Protein AF-A0A920C5F2-F1 (afdb_monomer_lite)

Structure (mmCIF, N/CA/C/O backbone):
data_AF-A0A920C5F2-F1
#
_entry.id   AF-A0A920C5F2-F1
#
loop_
_atom_site.group_PDB
_atom_site.id
_atom_site.type_symbol
_atom_site.label_atom_id
_atom_site.label_alt_id
_atom_site.label_comp_id
_atom_site.label_asym_id
_atom_site.label_entity_id
_atom_site.label_seq_id
_atom_site.pdbx_PDB_ins_code
_atom_site.Cartn_x
_atom_site.Cartn_y
_atom_site.Cartn_z
_atom_site.occupancy
_atom_site.B_iso_or_equiv
_atom_site.auth_seq_id
_atom_site.auth_comp_id
_atom_site.auth_asym_id
_atom_site.auth_atom_id
_atom_site.pdbx_PDB_model_num
ATOM 1 N N . MET A 1 1 ? 98.126 -1.186 -106.420 1.00 34.56 1 MET A N 1
ATOM 2 C CA . MET A 1 1 ? 98.763 -0.464 -105.296 1.00 34.56 1 MET A CA 1
ATOM 3 C C . MET A 1 1 ? 99.654 -1.451 -104.559 1.00 34.56 1 MET A C 1
ATOM 5 O O . MET A 1 1 ? 99.201 -2.555 -104.291 1.00 34.56 1 MET A O 1
ATOM 9 N N . GLY A 1 2 ? 100.932 -1.115 -104.367 1.00 44.56 2 GLY A N 1
ATOM 10 C CA . GLY A 1 2 ? 101.948 -2.036 -103.849 1.00 44.56 2 GLY A CA 1
ATOM 11 C C . GLY A 1 2 ? 101.747 -2.354 -102.369 1.00 44.56 2 GLY A C 1
ATOM 12 O O . GLY A 1 2 ? 101.690 -1.448 -101.544 1.00 44.56 2 GLY A O 1
ATOM 13 N N . VAL A 1 3 ? 101.644 -3.642 -102.045 1.00 48.66 3 VAL A N 1
ATOM 14 C CA . VAL A 1 3 ? 101.598 -4.143 -100.669 1.00 48.66 3 VAL A CA 1
ATOM 15 C C . VAL A 1 3 ? 103.033 -4.214 -100.145 1.00 48.66 3 VAL A C 1
ATOM 17 O O . VAL A 1 3 ? 103.844 -4.993 -100.641 1.00 48.66 3 VAL A O 1
ATOM 20 N N . TYR A 1 4 ? 103.356 -3.386 -99.154 1.00 50.38 4 TYR A N 1
ATOM 21 C CA . TYR A 1 4 ? 104.613 -3.467 -98.408 1.00 50.38 4 TYR A CA 1
ATOM 22 C C . TYR A 1 4 ? 104.519 -4.633 -97.412 1.00 50.38 4 TYR A C 1
ATOM 24 O O . TYR A 1 4 ? 103.772 -4.558 -96.439 1.00 50.38 4 TYR A O 1
ATOM 32 N N . ILE A 1 5 ? 105.251 -5.725 -97.653 1.00 58.16 5 ILE A N 1
ATOM 33 C CA . ILE A 1 5 ? 105.280 -6.892 -96.756 1.00 58.16 5 ILE A CA 1
ATOM 34 C C . ILE A 1 5 ? 106.534 -6.814 -95.883 1.00 58.16 5 ILE A C 1
ATOM 36 O O . ILE A 1 5 ? 107.653 -7.028 -96.350 1.00 58.16 5 ILE A O 1
ATOM 40 N N . ASN A 1 6 ? 106.335 -6.516 -94.599 1.00 54.25 6 ASN A N 1
ATOM 41 C CA . ASN A 1 6 ? 107.374 -6.559 -93.575 1.00 54.25 6 ASN A CA 1
ATOM 42 C C . ASN A 1 6 ? 107.693 -8.026 -93.219 1.00 54.25 6 ASN A C 1
ATOM 44 O O . ASN A 1 6 ? 106.871 -8.721 -92.625 1.00 54.25 6 ASN A O 1
ATOM 48 N N . ARG A 1 7 ? 108.886 -8.506 -93.595 1.00 58.19 7 ARG A N 1
ATOM 49 C CA . ARG A 1 7 ? 109.308 -9.914 -93.443 1.00 58.19 7 ARG A CA 1
ATOM 50 C C . ARG A 1 7 ? 109.715 -10.313 -92.014 1.00 58.19 7 ARG A C 1
ATOM 52 O O . ARG A 1 7 ? 109.970 -11.490 -91.787 1.00 58.19 7 ARG A O 1
ATOM 59 N N . ASN A 1 8 ? 109.738 -9.385 -91.051 1.00 59.03 8 ASN A N 1
ATOM 60 C CA . ASN A 1 8 ? 110.261 -9.651 -89.701 1.00 59.03 8 ASN A CA 1
ATOM 61 C C . ASN A 1 8 ? 109.197 -10.000 -88.643 1.00 59.03 8 ASN A C 1
ATOM 63 O O . ASN A 1 8 ? 109.566 -10.372 -87.533 1.00 59.03 8 ASN A O 1
ATOM 67 N N . SER A 1 9 ? 107.898 -9.897 -88.948 1.00 57.00 9 SER A N 1
ATOM 68 C CA . SER A 1 9 ? 106.834 -10.039 -87.931 1.00 57.00 9 SER A CA 1
ATOM 69 C C . SER A 1 9 ? 105.876 -11.216 -88.142 1.00 57.00 9 SER A C 1
ATOM 71 O O . SER A 1 9 ? 105.099 -11.514 -87.240 1.00 57.00 9 SER A O 1
ATOM 73 N N . HIS A 1 10 ? 105.938 -11.927 -89.275 1.00 58.56 10 HIS A N 1
ATOM 74 C CA . HIS A 1 10 ? 105.027 -13.042 -89.569 1.00 58.56 10 HIS A CA 1
ATOM 75 C C . HIS A 1 10 ? 105.725 -14.167 -90.366 1.00 58.56 10 HIS A C 1
ATOM 77 O O . HIS A 1 10 ? 105.646 -14.184 -91.594 1.00 58.56 10 HIS A O 1
ATOM 83 N N . PRO A 1 11 ? 106.388 -15.132 -89.696 1.00 59.09 11 PRO A N 1
ATOM 84 C CA . PRO A 1 11 ? 107.114 -16.227 -90.355 1.00 59.09 11 PRO A CA 1
ATOM 85 C C . PRO A 1 11 ? 106.222 -17.288 -91.031 1.00 59.09 11 PRO A C 1
ATOM 87 O O . PRO A 1 11 ? 106.741 -18.173 -91.701 1.00 59.09 11 PRO A O 1
ATOM 90 N N . ASN A 1 12 ? 104.892 -17.193 -90.910 1.00 56.06 12 ASN A N 1
ATOM 91 C CA . ASN A 1 12 ? 103.947 -18.197 -91.426 1.00 56.06 12 ASN A CA 1
ATOM 92 C C . ASN A 1 12 ? 103.182 -17.750 -92.690 1.00 56.06 12 ASN A C 1
ATOM 94 O O . ASN A 1 12 ? 102.145 -18.325 -93.021 1.00 56.06 12 ASN A O 1
ATOM 98 N N . LEU A 1 13 ? 103.659 -16.725 -93.403 1.00 57.31 13 LEU A N 1
ATOM 99 C CA . LEU A 1 13 ? 103.071 -16.306 -94.679 1.00 57.31 13 LEU A CA 1
ATOM 100 C C . LEU A 1 13 ? 103.707 -17.079 -95.843 1.00 57.31 13 LEU A C 1
ATOM 102 O O . LEU A 1 13 ? 104.815 -16.779 -96.283 1.00 57.31 13 LEU A O 1
ATOM 106 N N . PHE A 1 14 ? 102.982 -18.075 -96.353 1.00 60.78 14 PHE A N 1
ATOM 107 C CA . PHE A 1 14 ? 103.355 -18.836 -97.544 1.00 60.78 14 PHE A CA 1
ATOM 108 C C . PHE A 1 14 ? 103.092 -18.013 -98.817 1.00 60.78 14 PHE A C 1
ATOM 110 O O . PHE A 1 14 ? 101.943 -17.734 -99.157 1.00 60.78 14 PHE A O 1
ATOM 117 N N . GLN A 1 15 ? 104.151 -17.637 -99.542 1.00 55.81 15 GLN A N 1
ATOM 118 C CA . GLN A 1 15 ? 104.048 -17.024 -100.869 1.00 55.81 15 GLN A CA 1
ATOM 119 C C . GLN A 1 15 ? 103.999 -18.131 -101.932 1.00 55.81 15 GLN A C 1
ATOM 121 O O . GLN A 1 15 ? 104.965 -18.868 -102.113 1.00 55.81 15 GLN A O 1
ATOM 126 N N . ASN A 1 16 ? 102.870 -18.265 -102.630 1.00 54.88 16 ASN A N 1
ATOM 127 C CA . ASN A 1 16 ? 102.728 -19.211 -103.736 1.00 54.88 16 ASN A CA 1
ATOM 128 C C . ASN A 1 16 ? 103.206 -18.548 -105.040 1.00 54.88 16 ASN A C 1
ATOM 130 O O . ASN A 1 16 ? 102.629 -17.557 -105.479 1.00 54.88 16 ASN A O 1
ATOM 134 N N . SER A 1 17 ? 104.269 -19.083 -105.643 1.00 56.28 17 SER A N 1
ATOM 135 C CA . SER A 1 17 ? 104.939 -18.530 -106.836 1.00 56.28 17 SER A CA 1
ATOM 136 C C . SER A 1 17 ? 104.378 -19.057 -108.163 1.00 56.28 17 SER A C 1
ATOM 138 O O . SER A 1 17 ? 105.051 -18.983 -109.190 1.00 56.28 17 SER A O 1
ATOM 140 N N . LYS A 1 18 ? 103.178 -19.649 -108.156 1.00 56.19 18 LYS A N 1
ATOM 141 C CA . LYS A 1 18 ? 102.529 -20.153 -109.372 1.00 56.19 18 LYS A CA 1
ATOM 142 C C . LYS A 1 18 ? 101.721 -19.034 -110.046 1.00 56.19 18 LYS A C 1
ATOM 144 O O . LYS A 1 18 ? 101.002 -18.328 -109.338 1.00 56.19 18 LYS A O 1
ATOM 149 N N . PRO A 1 19 ? 101.800 -18.870 -111.380 1.00 53.38 19 PRO A N 1
ATOM 150 C CA . PRO A 1 19 ? 100.919 -17.960 -112.101 1.00 53.38 19 PRO A CA 1
ATOM 151 C C . PRO A 1 19 ? 99.474 -18.436 -111.920 1.00 53.38 19 PRO A C 1
ATOM 153 O O . PRO A 1 19 ? 99.139 -19.577 -112.228 1.00 53.38 19 PRO A O 1
ATOM 156 N N . ILE A 1 20 ? 98.642 -17.575 -111.343 1.00 57.91 20 ILE A N 1
ATOM 157 C CA . ILE A 1 20 ? 97.223 -17.842 -111.132 1.00 57.91 20 ILE A CA 1
ATOM 158 C C . ILE A 1 20 ? 96.521 -17.548 -112.463 1.00 57.91 20 ILE A C 1
ATOM 160 O O . ILE A 1 20 ? 96.387 -16.386 -112.843 1.00 57.91 20 ILE A O 1
ATOM 164 N N . GLU A 1 21 ? 96.092 -18.592 -113.176 1.00 53.25 21 GLU A N 1
ATOM 165 C CA . GLU A 1 21 ? 95.070 -18.477 -114.221 1.00 53.25 21 GLU A CA 1
ATOM 166 C C . GLU A 1 21 ? 93.754 -18.115 -113.535 1.00 53.25 21 GLU A C 1
ATOM 168 O O . GLU A 1 21 ? 93.066 -18.961 -112.966 1.00 53.25 21 GLU A O 1
ATOM 173 N N . ALA A 1 22 ? 93.434 -16.828 -113.524 1.00 52.38 22 ALA A N 1
ATOM 174 C CA . ALA A 1 22 ? 92.153 -16.357 -113.050 1.00 52.38 22 ALA A CA 1
ATOM 175 C C . ALA A 1 22 ? 91.555 -15.396 -114.079 1.00 52.38 22 ALA A C 1
ATOM 177 O O . ALA A 1 22 ? 92.016 -14.273 -114.254 1.00 52.38 22 ALA A O 1
ATOM 178 N N . GLN A 1 23 ? 90.483 -15.846 -114.735 1.00 51.25 23 GLN A N 1
ATOM 179 C CA . GLN A 1 23 ? 89.421 -14.979 -115.246 1.00 51.25 23 GLN A CA 1
ATOM 180 C C . GLN A 1 23 ? 88.637 -14.422 -114.043 1.00 51.25 23 GLN A C 1
ATOM 182 O O . GLN A 1 23 ? 87.500 -14.801 -113.794 1.00 51.25 23 GLN A O 1
ATOM 187 N N . ASN A 1 24 ? 89.265 -13.587 -113.217 1.00 50.25 24 ASN A N 1
ATOM 188 C CA . ASN A 1 24 ? 88.681 -13.071 -111.972 1.00 50.25 24 ASN A CA 1
ATOM 189 C C . ASN A 1 24 ? 88.301 -11.590 -112.041 1.00 50.25 24 ASN A C 1
ATOM 191 O O . ASN A 1 24 ? 88.332 -10.897 -111.026 1.00 50.25 24 ASN A O 1
ATOM 195 N N . GLN A 1 25 ? 87.898 -11.114 -113.217 1.00 55.00 25 GLN A N 1
ATOM 196 C CA . GLN A 1 25 ? 87.148 -9.867 -113.352 1.00 55.00 25 GLN A CA 1
ATOM 197 C C . GLN A 1 25 ? 86.046 -10.051 -114.388 1.00 55.00 25 GLN A C 1
ATOM 1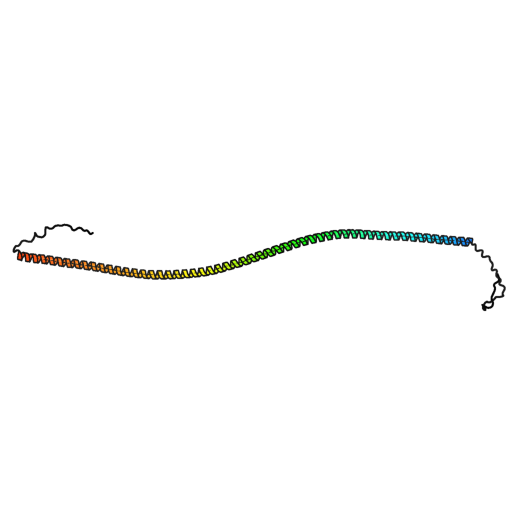99 O O . GLN A 1 25 ? 86.110 -9.505 -115.485 1.00 55.00 25 GLN A O 1
ATOM 204 N N . ASP A 1 26 ? 85.028 -10.829 -114.024 1.00 44.72 26 ASP A N 1
ATOM 205 C CA . ASP A 1 26 ? 83.703 -10.514 -114.538 1.00 44.72 26 ASP A CA 1
ATOM 206 C C . ASP A 1 26 ? 83.224 -9.304 -113.732 1.00 44.72 26 ASP A C 1
ATOM 208 O O . ASP A 1 26 ? 83.276 -9.298 -112.496 1.00 44.72 26 ASP A O 1
ATOM 212 N N . TYR A 1 27 ? 82.888 -8.224 -114.427 1.00 47.00 27 TYR A N 1
ATOM 213 C CA . TYR A 1 27 ? 82.431 -6.993 -113.802 1.00 47.00 27 TYR A CA 1
ATOM 214 C C . TYR A 1 27 ? 81.198 -7.321 -112.954 1.00 47.00 27 TYR A C 1
ATOM 216 O O . TYR A 1 27 ? 80.134 -7.617 -113.494 1.00 47.00 27 TYR A O 1
ATOM 224 N N . PHE A 1 28 ? 81.308 -7.235 -111.626 1.00 49.16 28 PHE A N 1
ATOM 225 C CA . PHE A 1 28 ? 80.130 -7.136 -110.769 1.00 49.16 28 PHE A CA 1
ATOM 226 C C . PHE A 1 28 ? 79.495 -5.772 -111.049 1.00 49.16 28 PHE A C 1
ATOM 228 O O . PHE A 1 28 ? 79.780 -4.775 -110.386 1.00 49.16 28 PHE A O 1
ATOM 235 N N . HIS A 1 29 ? 78.684 -5.706 -112.103 1.00 49.62 29 HIS A N 1
ATOM 236 C CA . HIS A 1 29 ? 77.764 -4.608 -112.318 1.00 49.62 29 H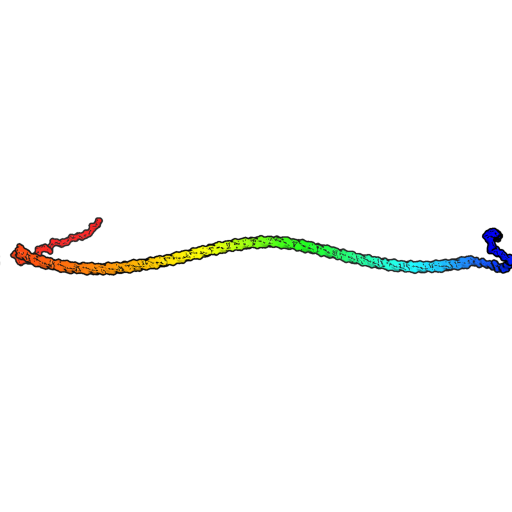IS A CA 1
ATOM 237 C C . HIS A 1 29 ? 76.680 -4.761 -111.254 1.00 49.62 29 HIS A C 1
ATOM 239 O O . HIS A 1 29 ? 75.648 -5.391 -111.480 1.00 49.62 29 HIS A O 1
ATOM 245 N N . SER A 1 30 ? 76.967 -4.254 -110.050 1.00 54.31 30 SER A N 1
ATOM 246 C CA . SER A 1 30 ? 75.911 -3.985 -109.087 1.00 54.31 30 SER A CA 1
ATOM 247 C C . SER A 1 30 ? 75.019 -2.957 -109.752 1.00 54.31 30 SER A C 1
ATOM 249 O O . SER A 1 30 ? 75.397 -1.792 -109.898 1.00 54.31 30 SER A O 1
ATOM 251 N N . ASP A 1 31 ? 73.874 -3.413 -110.243 1.00 60.31 31 ASP A N 1
ATOM 252 C CA . ASP A 1 31 ? 72.821 -2.548 -110.734 1.00 60.31 31 ASP A CA 1
ATOM 253 C C . ASP A 1 31 ? 72.249 -1.841 -109.502 1.00 60.31 31 ASP A C 1
ATOM 255 O O . ASP A 1 31 ? 71.267 -2.266 -108.897 1.00 60.31 31 ASP A O 1
ATOM 259 N N . TYR A 1 32 ? 72.962 -0.805 -109.056 1.00 67.00 32 TYR A N 1
ATOM 260 C CA . TYR A 1 32 ? 72.678 -0.039 -107.846 1.00 67.00 32 TYR A CA 1
ATOM 261 C C . TYR A 1 32 ? 71.238 0.474 -107.856 1.00 67.00 32 TYR A C 1
ATOM 263 O O . TYR A 1 32 ? 70.605 0.595 -106.814 1.00 67.00 32 TYR A O 1
ATOM 271 N N . MET A 1 33 ? 70.685 0.709 -109.049 1.00 72.44 33 MET A N 1
ATOM 272 C CA . MET A 1 33 ? 69.289 1.079 -109.215 1.00 72.44 33 MET A CA 1
ATOM 273 C C . MET A 1 33 ? 68.342 -0.082 -108.900 1.00 72.44 33 MET A C 1
ATOM 275 O O . MET A 1 33 ? 67.315 0.126 -108.261 1.00 72.44 33 MET A O 1
ATOM 279 N N . ARG A 1 34 ? 68.686 -1.312 -109.290 1.00 76.75 34 ARG A N 1
ATOM 280 C CA . ARG A 1 34 ? 67.940 -2.518 -108.913 1.00 76.75 34 ARG A CA 1
ATOM 281 C C . ARG A 1 34 ? 68.004 -2.771 -107.410 1.00 76.75 34 ARG A C 1
ATOM 283 O O . ARG A 1 34 ? 66.963 -3.057 -106.832 1.00 76.75 34 ARG A O 1
ATOM 290 N N . GLU A 1 35 ? 69.173 -2.612 -106.793 1.00 75.88 35 GLU A N 1
ATOM 291 C CA . GLU A 1 35 ? 69.356 -2.732 -105.339 1.00 75.88 35 GLU A CA 1
ATOM 292 C C . GLU A 1 35 ? 68.573 -1.645 -104.578 1.00 75.88 35 GLU A C 1
ATOM 294 O O . GLU A 1 35 ? 67.906 -1.917 -103.581 1.00 75.88 35 GLU A O 1
ATOM 299 N N . LEU A 1 36 ? 68.566 -0.412 -105.090 1.00 80.19 36 LEU A N 1
ATOM 300 C CA . LEU A 1 36 ? 67.789 0.696 -104.535 1.00 80.19 36 LEU A CA 1
ATOM 301 C C . LEU A 1 36 ? 66.283 0.459 -104.686 1.00 80.19 36 LEU A C 1
ATOM 303 O O . LEU A 1 36 ? 65.538 0.683 -103.736 1.00 80.19 36 LEU A O 1
ATOM 307 N N . LEU A 1 37 ? 65.830 -0.060 -105.831 1.00 80.31 37 LEU A N 1
ATOM 308 C CA . LEU A 1 37 ? 64.428 -0.421 -106.055 1.00 80.31 37 LEU A CA 1
ATOM 309 C C . LEU A 1 37 ? 63.983 -1.594 -105.173 1.00 80.31 37 LEU A C 1
ATOM 311 O O . LEU A 1 37 ? 62.869 -1.562 -104.648 1.00 80.31 37 LEU A O 1
ATOM 315 N N . THR A 1 38 ? 64.826 -2.610 -104.964 1.00 82.38 38 THR A N 1
ATOM 316 C CA . THR A 1 38 ? 64.522 -3.705 -104.028 1.00 82.38 38 THR A CA 1
ATOM 317 C C . THR A 1 38 ? 64.485 -3.205 -102.591 1.00 82.38 38 THR A C 1
ATOM 319 O O . THR A 1 38 ? 63.518 -3.490 -101.892 1.00 82.38 38 THR A O 1
ATOM 322 N N . ASN A 1 39 ? 65.440 -2.368 -102.180 1.00 82.25 39 ASN A N 1
ATOM 323 C CA . ASN A 1 39 ? 65.456 -1.766 -100.845 1.00 82.25 39 ASN A CA 1
ATOM 324 C C . ASN A 1 39 ? 64.248 -0.847 -100.622 1.00 82.25 39 ASN A C 1
ATOM 326 O O . ASN A 1 39 ? 63.643 -0.863 -99.553 1.00 82.25 39 ASN A O 1
ATOM 330 N N . GLN A 1 40 ? 63.843 -0.073 -101.632 1.00 83.44 40 GLN A N 1
ATOM 331 C CA . GLN A 1 40 ? 62.643 0.761 -101.571 1.00 83.44 40 GLN A CA 1
ATOM 332 C C . GLN A 1 40 ? 61.376 -0.092 -101.454 1.00 83.44 40 GLN A C 1
ATOM 334 O O . GLN A 1 40 ? 60.478 0.255 -100.687 1.00 83.44 40 GLN A O 1
ATOM 339 N N . LYS A 1 41 ? 61.305 -1.215 -102.176 1.00 86.94 41 LYS A N 1
ATOM 340 C CA . LYS A 1 41 ? 60.190 -2.163 -102.090 1.00 86.94 41 LYS A CA 1
ATOM 341 C C . LYS A 1 41 ? 60.124 -2.830 -100.715 1.00 86.94 41 LYS A C 1
ATOM 343 O O . LYS A 1 41 ? 59.058 -2.848 -100.112 1.00 86.94 41 LYS A O 1
ATOM 348 N N . GLU A 1 42 ? 61.246 -3.302 -100.181 1.00 87.69 42 GLU A N 1
ATOM 349 C CA . GLU A 1 42 ? 61.322 -3.897 -98.841 1.00 87.69 42 GLU A CA 1
ATOM 350 C C . GLU A 1 42 ? 61.001 -2.882 -97.735 1.00 87.69 42 GLU A C 1
ATOM 352 O O . GLU A 1 42 ? 60.298 -3.198 -96.768 1.00 87.69 42 GLU A O 1
ATOM 357 N N . LEU A 1 43 ? 61.453 -1.633 -97.887 1.00 87.00 43 LEU A N 1
ATOM 358 C CA . LEU A 1 43 ? 61.101 -0.541 -96.983 1.00 87.00 43 LEU A CA 1
ATOM 359 C C . LEU A 1 43 ? 59.602 -0.248 -97.055 1.00 87.00 43 LEU A C 1
ATOM 361 O O . LEU A 1 43 ? 58.954 -0.129 -96.020 1.00 87.00 43 LEU A O 1
ATOM 365 N N . HIS A 1 44 ? 59.022 -0.201 -98.253 1.00 88.81 44 HIS A N 1
ATOM 366 C CA . HIS A 1 44 ? 57.586 -0.002 -98.413 1.00 88.81 44 HIS A CA 1
ATOM 367 C C . HIS A 1 44 ? 56.779 -1.149 -97.789 1.00 88.81 44 HIS A C 1
ATOM 369 O O . HIS A 1 44 ? 55.872 -0.897 -97.002 1.00 88.81 44 HIS A O 1
ATOM 375 N N . GLU A 1 45 ? 57.154 -2.404 -98.046 1.00 90.75 45 GLU A N 1
ATOM 376 C CA . GLU A 1 45 ? 56.493 -3.587 -97.482 1.00 90.75 45 GLU A CA 1
ATOM 377 C C . GLU A 1 45 ? 56.661 -3.688 -95.956 1.00 90.75 45 GLU A C 1
ATOM 379 O O . GLU A 1 45 ? 55.769 -4.164 -95.251 1.00 90.75 45 GLU A O 1
ATOM 384 N N . SER A 1 46 ? 57.805 -3.275 -95.403 1.00 90.88 46 SER A N 1
ATOM 385 C CA . SER A 1 46 ? 58.009 -3.227 -93.948 1.00 90.88 46 SER A CA 1
ATOM 386 C C . SER A 1 46 ? 57.225 -2.088 -93.296 1.00 90.88 46 SER A C 1
ATOM 388 O O . SER A 1 46 ? 56.610 -2.303 -92.250 1.00 90.88 46 SER A O 1
ATOM 390 N N . LEU A 1 47 ? 57.159 -0.918 -93.935 1.00 88.69 47 LEU A N 1
ATOM 391 C CA . LEU A 1 47 ? 56.372 0.224 -93.479 1.00 88.69 47 LEU A CA 1
ATOM 392 C C . LEU A 1 47 ? 54.870 -0.058 -93.560 1.00 88.69 47 LEU A C 1
ATOM 394 O O . LEU A 1 47 ? 54.144 0.248 -92.619 1.00 88.69 47 LEU A O 1
ATOM 398 N N . GLU A 1 48 ? 54.395 -0.703 -94.624 1.00 90.88 48 GLU A N 1
ATOM 399 C CA . GLU A 1 48 ? 52.998 -1.123 -94.748 1.00 90.88 48 GLU A CA 1
ATOM 400 C C . GLU A 1 48 ? 52.629 -2.137 -93.655 1.00 90.88 48 GLU A C 1
ATOM 402 O O . GLU A 1 48 ? 51.602 -1.995 -92.982 1.00 90.88 48 GLU A O 1
ATOM 407 N N . ARG A 1 49 ? 53.504 -3.119 -93.392 1.00 91.50 49 ARG A N 1
ATOM 408 C CA . ARG A 1 49 ? 53.334 -4.062 -92.275 1.00 91.50 49 ARG A CA 1
ATOM 409 C C . ARG A 1 49 ? 53.323 -3.353 -90.919 1.00 91.50 49 ARG A C 1
ATOM 411 O O . ARG A 1 49 ? 52.477 -3.686 -90.087 1.00 91.50 49 ARG A O 1
ATOM 418 N N . ALA A 1 50 ? 54.205 -2.377 -90.707 1.00 91.19 50 ALA A N 1
ATOM 419 C CA . ALA A 1 50 ? 54.268 -1.586 -89.480 1.00 91.19 50 ALA A CA 1
ATOM 420 C C . ALA A 1 50 ? 53.028 -0.696 -89.295 1.00 91.19 50 ALA A C 1
ATOM 422 O O . ALA A 1 50 ? 52.473 -0.636 -88.202 1.00 91.19 50 ALA A O 1
ATOM 423 N N . LEU A 1 51 ? 52.527 -0.059 -90.356 1.00 91.00 51 LEU A N 1
ATOM 424 C CA . LEU A 1 51 ? 51.289 0.723 -90.313 1.00 91.00 51 LEU A CA 1
ATOM 425 C C . LEU A 1 51 ? 50.075 -0.163 -90.029 1.00 91.00 51 LEU A C 1
ATOM 427 O O . LEU A 1 51 ? 49.201 0.207 -89.241 1.00 91.00 51 LEU A O 1
ATOM 431 N N . LYS A 1 52 ? 50.020 -1.358 -90.626 1.00 92.75 52 LYS A N 1
ATOM 432 C CA . LYS A 1 52 ? 48.947 -2.323 -90.376 1.00 92.75 52 LYS A CA 1
ATOM 433 C C . LYS A 1 52 ? 48.979 -2.841 -88.938 1.00 92.75 52 LYS A C 1
ATOM 435 O O . LYS A 1 52 ? 47.932 -2.882 -88.292 1.00 92.75 52 LYS A O 1
ATOM 440 N N . SER A 1 53 ? 50.154 -3.196 -88.412 1.00 92.00 53 SER A N 1
ATOM 441 C CA . SER A 1 53 ? 50.299 -3.641 -87.020 1.00 92.00 53 SER A CA 1
ATOM 442 C C . SER A 1 53 ? 50.013 -2.513 -86.027 1.00 92.00 53 SER A C 1
ATOM 444 O O . SER A 1 53 ? 49.329 -2.741 -85.026 1.00 92.00 53 SER A O 1
ATOM 446 N N . PHE A 1 54 ? 50.438 -1.284 -86.335 1.00 92.44 54 PHE A N 1
ATOM 447 C CA . PHE A 1 54 ? 50.109 -0.093 -85.560 1.00 92.44 54 PHE A CA 1
ATOM 448 C C . PHE A 1 54 ? 48.598 0.134 -85.513 1.00 92.44 54 PHE A C 1
ATOM 450 O O . PHE A 1 54 ? 48.040 0.257 -84.427 1.00 92.44 54 PHE A O 1
ATOM 457 N N . LYS A 1 55 ? 47.905 0.090 -86.659 1.00 93.69 55 LYS A N 1
ATOM 458 C CA . LYS A 1 55 ? 46.443 0.240 -86.727 1.00 93.69 55 LYS A CA 1
ATOM 459 C C . LYS A 1 55 ? 45.712 -0.814 -85.893 1.00 93.69 55 LYS A C 1
ATOM 461 O O . LYS A 1 55 ? 44.800 -0.465 -85.149 1.00 93.69 55 LYS A O 1
ATOM 466 N N . ILE A 1 56 ? 46.122 -2.082 -85.980 1.00 93.50 56 ILE A N 1
ATOM 467 C CA . ILE A 1 56 ? 45.538 -3.171 -85.177 1.00 93.50 56 ILE A CA 1
ATOM 468 C C . ILE A 1 56 ? 45.775 -2.925 -83.681 1.00 93.50 56 ILE A C 1
ATOM 470 O O . ILE A 1 56 ? 44.858 -3.074 -82.875 1.00 93.50 56 ILE A O 1
ATOM 474 N N . THR A 1 57 ? 46.989 -2.518 -83.305 1.00 90.44 57 THR A N 1
ATOM 475 C CA . THR A 1 57 ? 47.345 -2.237 -81.907 1.00 90.44 57 THR A CA 1
ATOM 476 C C . THR A 1 57 ? 46.564 -1.042 -81.371 1.00 90.44 57 THR A C 1
ATOM 478 O O . THR A 1 57 ? 46.031 -1.109 -80.268 1.00 90.44 57 THR A O 1
ATOM 481 N N . PHE A 1 58 ? 46.421 0.013 -82.170 1.00 92.94 58 PHE A N 1
ATOM 482 C CA . PHE A 1 58 ? 45.648 1.201 -81.834 1.00 92.94 58 PHE A CA 1
ATOM 483 C C . PHE A 1 58 ? 44.161 0.881 -81.646 1.00 92.94 58 PHE A C 1
ATOM 485 O O . PHE A 1 58 ? 43.575 1.261 -80.637 1.00 92.94 58 PHE A O 1
ATOM 492 N N . GLN A 1 59 ? 43.561 0.102 -82.552 1.00 91.81 59 GLN A N 1
ATOM 493 C CA . GLN A 1 59 ? 42.173 -0.356 -82.411 1.00 91.81 59 GLN A CA 1
ATOM 494 C C . GLN A 1 59 ? 41.979 -1.231 -81.167 1.00 91.81 59 GLN A C 1
ATOM 496 O O . GLN A 1 59 ? 41.012 -1.060 -80.426 1.00 91.81 59 GLN A O 1
ATOM 501 N N . LYS A 1 60 ? 42.919 -2.147 -80.900 1.00 92.94 60 LYS A N 1
ATOM 502 C CA . LYS A 1 60 ? 42.902 -2.973 -79.687 1.00 92.94 60 LYS A CA 1
ATOM 503 C C . LYS A 1 60 ? 43.012 -2.112 -78.428 1.00 92.94 60 LYS A C 1
ATOM 505 O O . LYS A 1 60 ? 42.322 -2.391 -77.450 1.00 92.94 60 LYS A O 1
ATOM 510 N N . HIS A 1 61 ? 43.851 -1.078 -78.463 1.00 91.81 61 HIS A N 1
ATOM 511 C CA . HIS A 1 61 ? 44.017 -0.145 -77.359 1.00 91.81 61 HIS A CA 1
ATOM 512 C C . HIS A 1 61 ? 42.730 0.645 -77.098 1.00 91.81 61 HIS A C 1
ATOM 514 O O . HIS A 1 61 ? 42.242 0.606 -75.972 1.00 91.81 61 HIS A O 1
ATOM 520 N N . GLN A 1 62 ? 42.114 1.238 -78.128 1.00 91.50 62 GLN A N 1
ATOM 521 C CA . GLN A 1 62 ? 40.826 1.934 -78.001 1.00 91.50 62 GLN A CA 1
ATOM 522 C C . GLN A 1 62 ? 39.748 1.037 -77.386 1.00 91.50 62 GLN A C 1
ATOM 524 O O . GLN A 1 62 ? 39.140 1.401 -76.386 1.00 91.50 62 GLN A O 1
ATOM 529 N N . TYR A 1 63 ? 39.587 -0.185 -77.899 1.00 93.12 63 TYR A N 1
ATOM 530 C CA . TYR A 1 63 ? 38.611 -1.129 -77.355 1.00 93.12 63 TYR A CA 1
ATOM 531 C C . TYR A 1 63 ? 38.889 -1.507 -75.890 1.00 93.12 63 TYR A C 1
ATOM 533 O O . TYR A 1 63 ? 37.961 -1.702 -75.102 1.00 93.12 63 TYR A O 1
ATOM 541 N N . SER A 1 64 ? 40.165 -1.635 -75.506 1.00 91.12 64 SER A N 1
ATOM 542 C CA . SER A 1 64 ? 40.532 -1.914 -74.115 1.00 91.12 64 SER A CA 1
ATOM 543 C C . SER A 1 64 ? 40.267 -0.726 -73.193 1.00 91.12 64 SER A C 1
ATOM 545 O O . SER A 1 64 ? 39.777 -0.931 -72.085 1.00 91.12 64 SER A O 1
ATOM 547 N N . GLU A 1 65 ? 40.524 0.497 -73.654 1.00 92.19 65 GLU A N 1
ATOM 548 C CA . GLU A 1 65 ? 40.249 1.716 -72.898 1.00 92.19 65 GLU A CA 1
ATOM 549 C C . GLU A 1 65 ? 38.741 1.922 -72.734 1.00 92.19 65 GLU A C 1
ATOM 551 O O . GLU A 1 65 ? 38.291 2.116 -71.610 1.00 92.19 65 GLU A O 1
ATOM 556 N N . ASP A 1 66 ? 37.937 1.738 -73.784 1.00 92.44 66 ASP A N 1
ATOM 557 C CA . ASP A 1 66 ? 36.470 1.810 -73.695 1.00 92.44 66 ASP A CA 1
ATOM 558 C C . ASP A 1 66 ? 35.907 0.804 -72.681 1.00 92.44 66 ASP A C 1
ATOM 560 O O . ASP A 1 66 ? 35.021 1.125 -71.886 1.00 92.44 66 ASP A O 1
ATOM 564 N N . LYS A 1 67 ? 36.457 -0.418 -72.643 1.00 93.31 67 LYS A N 1
ATOM 565 C CA . LYS A 1 67 ? 36.093 -1.414 -71.624 1.00 93.31 67 LYS A CA 1
ATOM 566 C C . LYS A 1 67 ? 36.470 -0.977 -70.214 1.00 93.31 67 LYS A C 1
ATOM 568 O O . LYS A 1 67 ? 35.684 -1.187 -69.288 1.00 93.31 67 LYS A O 1
ATOM 573 N N . ARG A 1 68 ? 37.659 -0.394 -70.036 1.00 93.06 68 ARG A N 1
ATOM 574 C CA . ARG A 1 68 ? 38.111 0.124 -68.737 1.00 93.06 68 ARG A CA 1
ATOM 575 C C . ARG A 1 68 ? 37.222 1.276 -68.283 1.00 93.06 68 ARG A C 1
ATOM 577 O O . ARG A 1 68 ? 36.746 1.234 -67.154 1.00 93.06 68 ARG A O 1
ATOM 584 N N . TRP A 1 69 ? 36.908 2.221 -69.166 1.00 93.12 69 TRP A N 1
ATOM 585 C CA . TRP A 1 69 ? 35.984 3.321 -68.890 1.00 93.12 69 TRP A CA 1
ATOM 586 C C . TRP A 1 69 ? 34.581 2.828 -68.550 1.00 93.12 69 TRP A C 1
ATOM 588 O O . TRP A 1 69 ? 34.001 3.277 -67.564 1.00 93.12 69 TRP A O 1
ATOM 598 N N . GLY A 1 70 ? 34.065 1.838 -69.281 1.00 95.06 70 GLY A N 1
ATOM 599 C CA . GLY A 1 70 ? 32.791 1.201 -68.954 1.00 95.06 70 GLY A CA 1
ATOM 600 C C . GLY A 1 70 ? 32.792 0.545 -67.569 1.00 95.06 70 GLY A C 1
ATOM 601 O O . GLY A 1 70 ? 31.814 0.662 -66.834 1.00 95.06 70 GLY A O 1
ATOM 602 N N . SER A 1 71 ? 33.891 -0.111 -67.182 1.00 95.25 71 SER A N 1
ATOM 603 C CA . SER A 1 71 ? 34.044 -0.704 -65.846 1.00 95.25 71 SER A CA 1
ATOM 604 C C . SER A 1 71 ? 34.141 0.353 -64.745 1.00 95.25 71 SER A C 1
ATOM 606 O O . SER A 1 71 ? 33.498 0.205 -63.710 1.00 95.25 71 SER A O 1
ATOM 608 N N . ILE A 1 72 ? 34.920 1.415 -64.962 1.00 93.38 72 ILE A N 1
ATOM 609 C CA . ILE A 1 72 ? 35.058 2.528 -64.014 1.00 93.38 72 ILE A CA 1
ATOM 610 C C . ILE A 1 72 ? 33.703 3.207 -63.813 1.00 93.38 72 ILE A C 1
ATOM 612 O O . ILE A 1 72 ? 33.300 3.445 -62.681 1.00 93.38 72 ILE A O 1
ATOM 616 N N . ASN A 1 73 ? 32.956 3.449 -64.891 1.00 94.38 73 ASN A N 1
ATOM 617 C CA . ASN A 1 73 ? 31.640 4.069 -64.798 1.00 94.38 73 ASN A CA 1
ATOM 618 C C . ASN A 1 73 ? 30.647 3.207 -64.001 1.00 94.38 73 ASN A C 1
ATOM 620 O O . ASN A 1 73 ? 29.899 3.735 -63.184 1.00 94.38 73 ASN A O 1
ATOM 624 N N . LYS A 1 74 ? 30.682 1.877 -64.176 1.00 95.50 74 LYS A N 1
ATOM 625 C CA . LYS A 1 74 ? 29.886 0.951 -63.352 1.00 95.50 74 LYS A CA 1
ATOM 626 C C . LYS A 1 74 ? 30.262 1.034 -61.874 1.00 95.50 74 LYS A C 1
ATOM 628 O O . LYS A 1 74 ? 29.372 1.154 -61.044 1.00 95.50 74 LYS A O 1
ATOM 633 N N . GLN A 1 75 ? 31.557 1.042 -61.553 1.00 95.25 75 GLN A N 1
ATOM 634 C CA . GLN A 1 75 ? 32.026 1.169 -60.168 1.00 95.25 75 GLN A CA 1
ATOM 635 C C . GLN A 1 75 ? 31.617 2.506 -59.540 1.00 95.25 75 GLN A C 1
ATOM 637 O O . GLN A 1 75 ? 31.186 2.534 -58.393 1.00 95.25 75 GLN A O 1
ATOM 642 N N . ILE A 1 76 ? 31.701 3.609 -60.289 1.00 93.81 76 ILE A N 1
ATOM 643 C CA . ILE A 1 76 ? 31.244 4.928 -59.827 1.00 93.81 76 ILE A CA 1
ATOM 644 C C . ILE A 1 76 ? 29.735 4.912 -59.575 1.00 93.81 76 ILE A C 1
ATOM 646 O O . ILE A 1 76 ? 29.281 5.425 -58.557 1.00 93.81 76 ILE A O 1
ATOM 650 N N . GLN A 1 77 ? 28.955 4.299 -60.465 1.00 95.44 77 GLN A N 1
ATOM 651 C CA . GLN A 1 77 ? 27.509 4.192 -60.301 1.00 95.44 77 GLN A CA 1
ATOM 652 C C . GLN A 1 77 ? 27.132 3.336 -59.082 1.00 95.44 77 GLN A C 1
ATOM 654 O O . GLN A 1 77 ? 26.264 3.731 -58.307 1.00 95.44 77 GLN A O 1
ATOM 659 N N . GLU A 1 78 ? 27.797 2.199 -58.880 1.00 95.62 78 GLU A N 1
ATOM 660 C CA . GLU A 1 78 ? 27.622 1.351 -57.695 1.00 95.62 78 GLU A CA 1
ATOM 661 C C . GLU A 1 78 ? 27.989 2.101 -56.410 1.00 95.62 78 GLU A C 1
ATOM 663 O O . GLU A 1 78 ? 27.246 2.047 -55.430 1.00 95.62 78 GLU A O 1
ATOM 668 N N . LEU A 1 79 ? 29.091 2.856 -56.425 1.00 94.25 79 LEU A N 1
ATOM 669 C CA . LEU A 1 79 ? 29.533 3.657 -55.287 1.00 94.25 79 LEU A CA 1
ATOM 670 C C . LEU A 1 79 ? 28.561 4.806 -54.988 1.00 94.25 79 LEU A C 1
ATOM 672 O O . LEU A 1 79 ? 28.237 5.037 -53.826 1.00 94.25 79 LEU A O 1
ATOM 676 N N . SER A 1 80 ? 28.029 5.466 -56.018 1.00 95.31 80 SER A N 1
ATOM 677 C CA . SER A 1 80 ? 26.994 6.498 -55.881 1.00 95.31 80 SER A CA 1
ATOM 678 C C . SER A 1 80 ? 25.715 5.930 -55.263 1.00 95.31 80 SER A C 1
ATOM 680 O O . SER A 1 80 ? 25.203 6.480 -54.292 1.00 95.31 80 SER A O 1
ATOM 682 N N . GLN A 1 81 ? 25.228 4.788 -55.762 1.00 95.25 81 GLN A N 1
ATOM 683 C CA . GLN A 1 81 ? 24.054 4.113 -55.196 1.00 95.25 81 GLN A CA 1
ATOM 684 C C . GLN A 1 81 ? 24.301 3.640 -53.761 1.00 95.25 81 GLN A C 1
ATOM 686 O O . GLN A 1 81 ? 23.407 3.705 -52.917 1.00 95.25 81 GLN A O 1
ATOM 691 N N . SER A 1 82 ? 25.508 3.156 -53.466 1.00 94.75 82 SER A N 1
ATOM 692 C CA . SER A 1 82 ? 25.895 2.787 -52.106 1.00 94.75 82 SER A CA 1
ATOM 693 C C . SER A 1 82 ? 25.896 4.002 -51.177 1.00 94.75 82 SER A C 1
ATOM 695 O O . SER A 1 82 ? 25.420 3.890 -50.050 1.00 94.75 82 SER A O 1
ATOM 697 N N . SER A 1 83 ? 26.382 5.155 -51.644 1.00 93.69 83 SER A N 1
ATOM 698 C CA . SER A 1 83 ? 26.374 6.410 -50.885 1.00 93.69 83 SER A CA 1
ATOM 699 C C . SER A 1 83 ? 24.949 6.865 -50.566 1.00 93.69 83 SER A C 1
ATOM 701 O O . SER A 1 83 ? 24.653 7.169 -49.416 1.00 93.69 83 SER A O 1
ATOM 703 N N . GLU A 1 84 ? 24.038 6.833 -51.543 1.00 95.00 84 GLU A N 1
ATOM 704 C CA . GLU A 1 84 ? 22.623 7.171 -51.323 1.00 95.00 84 GLU A CA 1
ATOM 705 C C . GLU A 1 84 ? 21.960 6.243 -50.297 1.00 95.00 84 GLU A C 1
ATOM 707 O O . GLU A 1 84 ? 21.243 6.690 -49.398 1.00 95.00 84 GLU A O 1
ATOM 712 N N . ARG A 1 85 ? 22.229 4.932 -50.384 1.00 94.69 85 ARG A N 1
ATOM 713 C CA . ARG A 1 85 ? 21.740 3.965 -49.392 1.00 94.69 85 ARG A CA 1
ATOM 714 C C . ARG A 1 85 ? 22.297 4.272 -48.007 1.00 94.69 85 ARG A C 1
ATOM 716 O O . ARG A 1 85 ? 21.539 4.239 -47.040 1.00 94.69 85 ARG A O 1
ATOM 723 N N . GLN A 1 86 ? 23.583 4.599 -47.908 1.00 94.44 86 GLN A N 1
ATOM 724 C CA . GLN A 1 86 ? 24.215 4.958 -46.644 1.00 94.44 86 GLN A CA 1
ATOM 725 C C . GLN A 1 86 ? 23.597 6.223 -46.038 1.00 94.44 86 GLN A C 1
ATOM 727 O O . GLN A 1 86 ? 23.303 6.224 -44.846 1.00 94.44 86 GLN A O 1
ATOM 732 N N . ASP A 1 87 ? 23.320 7.255 -46.833 1.00 95.19 87 ASP A N 1
ATOM 733 C CA . ASP A 1 87 ? 22.662 8.474 -46.348 1.00 95.19 87 ASP A CA 1
ATOM 734 C C . ASP A 1 87 ? 21.234 8.206 -45.864 1.00 95.19 87 ASP A C 1
ATOM 736 O O . ASP A 1 87 ? 20.828 8.683 -44.797 1.00 95.19 87 ASP A O 1
ATOM 740 N N . SER A 1 88 ? 20.479 7.385 -46.599 1.00 95.25 88 SER A N 1
ATOM 741 C CA . SER A 1 88 ? 19.133 6.980 -46.182 1.00 95.25 88 SER A CA 1
ATOM 742 C C . SER A 1 88 ? 19.157 6.199 -44.863 1.00 95.25 88 SER A C 1
ATOM 744 O O . SER A 1 88 ? 18.366 6.477 -43.961 1.00 95.25 88 SER A O 1
ATOM 746 N N . PHE A 1 89 ? 20.127 5.294 -44.704 1.00 95.12 89 PHE A N 1
ATOM 747 C CA . PHE A 1 89 ? 20.330 4.535 -43.477 1.00 95.12 89 PHE A CA 1
ATOM 748 C C . PHE A 1 89 ? 20.733 5.443 -42.313 1.00 95.12 89 PHE A C 1
ATOM 750 O O . PHE A 1 89 ? 20.169 5.334 -41.229 1.00 95.12 89 PHE A O 1
ATOM 757 N N . MET A 1 90 ? 21.663 6.378 -42.528 1.00 94.19 90 MET A N 1
ATOM 758 C CA . MET A 1 90 ? 22.087 7.335 -41.502 1.00 94.19 90 MET A CA 1
ATOM 759 C C . MET A 1 90 ? 20.935 8.228 -41.042 1.00 94.19 90 MET A C 1
ATOM 761 O O . MET A 1 90 ? 20.833 8.548 -39.858 1.00 94.19 90 MET A O 1
ATOM 765 N N . THR A 1 91 ? 20.049 8.609 -41.961 1.00 95.81 91 THR A N 1
ATOM 766 C CA . THR A 1 91 ? 18.850 9.387 -41.633 1.00 95.81 91 THR A CA 1
ATOM 767 C C . THR A 1 91 ? 17.899 8.574 -40.755 1.00 95.81 91 THR A C 1
ATOM 769 O O . THR A 1 91 ? 17.525 9.041 -39.681 1.00 95.81 91 THR A O 1
ATOM 772 N N . GLN A 1 92 ? 17.605 7.324 -41.128 1.00 96.75 92 GLN A N 1
ATOM 773 C CA . GLN A 1 92 ? 16.774 6.426 -40.314 1.00 96.75 92 GLN A CA 1
ATOM 774 C C . GLN A 1 92 ? 17.404 6.136 -38.945 1.00 96.75 92 GLN A C 1
ATOM 776 O O . GLN A 1 92 ? 16.722 6.164 -37.925 1.00 96.75 92 GLN A O 1
ATOM 781 N N . ALA A 1 93 ? 18.720 5.918 -38.893 1.00 94.38 93 ALA A N 1
ATOM 782 C CA . ALA A 1 93 ? 19.439 5.683 -37.647 1.00 94.38 93 ALA A CA 1
ATOM 783 C C . ALA A 1 93 ? 19.350 6.892 -36.703 1.00 94.38 93 ALA A C 1
ATOM 785 O O . ALA A 1 93 ? 19.161 6.716 -35.500 1.00 94.38 93 ALA A O 1
ATOM 786 N N . ARG A 1 94 ? 19.428 8.122 -37.230 1.00 95.25 94 ARG A N 1
ATOM 787 C CA . ARG A 1 94 ? 19.210 9.342 -36.436 1.00 95.25 94 ARG A CA 1
ATOM 788 C C . ARG A 1 94 ? 17.783 9.436 -35.908 1.00 95.25 94 ARG A C 1
ATOM 790 O O . ARG A 1 94 ? 17.605 9.793 -34.748 1.00 95.25 94 ARG A O 1
ATOM 797 N N . GLU A 1 95 ? 16.783 9.100 -36.718 1.00 96.69 95 GLU A N 1
ATOM 798 C CA . GLU A 1 95 ? 15.386 9.070 -36.270 1.00 96.69 95 GLU A CA 1
ATOM 799 C C . GLU A 1 95 ? 15.173 8.038 -35.160 1.00 96.69 95 GLU A C 1
ATOM 801 O O . GLU A 1 95 ? 14.559 8.349 -34.139 1.00 96.69 95 GLU A O 1
ATOM 806 N N . TRP A 1 96 ? 15.729 6.833 -35.309 1.00 96.00 96 TRP A N 1
ATOM 807 C CA . TRP A 1 96 ? 15.671 5.789 -34.285 1.00 96.00 96 TRP A CA 1
ATOM 808 C C . TRP A 1 96 ? 16.374 6.201 -32.997 1.00 96.00 96 TRP A C 1
ATOM 810 O O . TRP A 1 96 ? 15.812 6.009 -31.922 1.00 96.00 96 TRP A O 1
ATOM 820 N N . LEU A 1 97 ? 17.558 6.812 -33.087 1.00 96.19 97 LEU A N 1
ATOM 821 C CA . LEU A 1 97 ? 18.262 7.345 -31.920 1.00 96.19 97 LEU A CA 1
ATOM 822 C C . LEU A 1 97 ? 17.452 8.450 -31.233 1.00 96.19 97 LEU A C 1
ATOM 824 O O . LEU A 1 97 ? 17.331 8.435 -30.011 1.00 96.19 97 LEU A O 1
ATOM 828 N N . GLY A 1 98 ? 16.828 9.347 -31.999 1.00 97.19 98 GLY A N 1
ATOM 829 C CA . GLY A 1 98 ? 15.966 10.394 -31.452 1.00 97.19 98 GLY A CA 1
ATOM 830 C C . GLY A 1 98 ? 14.702 9.846 -30.780 1.00 97.19 98 GLY A C 1
ATOM 831 O O . GLY A 1 98 ? 14.287 10.351 -29.738 1.00 97.19 98 GLY A O 1
ATOM 832 N N . MET A 1 99 ? 14.088 8.796 -31.334 1.00 96.00 99 MET A N 1
ATOM 833 C CA . MET A 1 99 ? 12.965 8.106 -30.686 1.00 96.00 99 MET A CA 1
ATOM 834 C C . MET A 1 99 ? 13.404 7.376 -29.415 1.00 96.00 99 MET A C 1
ATOM 836 O O . MET A 1 99 ? 12.720 7.458 -28.398 1.00 96.00 99 MET A O 1
ATOM 840 N N . LEU A 1 100 ? 14.554 6.701 -29.450 1.00 95.62 100 LEU A N 1
ATOM 841 C CA . LEU A 1 100 ? 15.107 6.005 -28.292 1.00 95.62 100 LEU A CA 1
ATOM 842 C C . LEU A 1 100 ? 15.420 6.980 -27.151 1.00 95.62 100 LEU A C 1
ATOM 844 O O . LEU A 1 100 ? 15.099 6.695 -26.001 1.00 95.62 100 LEU A O 1
ATOM 848 N N . GLU A 1 101 ? 15.989 8.144 -27.465 1.00 95.88 101 GLU A N 1
ATOM 849 C CA . GLU A 1 101 ? 16.269 9.202 -26.493 1.00 95.88 101 GLU A CA 1
ATOM 850 C C . GLU A 1 101 ? 14.984 9.748 -25.859 1.00 95.88 101 GLU A C 1
ATOM 852 O O . GLU A 1 101 ? 14.894 9.836 -24.634 1.00 95.88 101 GLU A O 1
ATOM 857 N N . LYS A 1 102 ? 13.953 10.039 -26.666 1.00 96.69 102 LYS A N 1
ATOM 858 C CA . LYS A 1 102 ? 12.640 10.474 -26.159 1.00 96.69 102 LYS A CA 1
ATOM 859 C C . LYS A 1 102 ? 12.014 9.438 -25.229 1.00 96.69 102 LYS A C 1
ATOM 861 O O . LYS A 1 102 ? 11.607 9.788 -24.124 1.00 96.69 102 LYS A O 1
ATOM 866 N N . ASN A 1 103 ? 11.998 8.172 -25.640 1.00 96.56 103 ASN A N 1
ATOM 867 C CA . ASN A 1 103 ? 11.454 7.086 -24.827 1.00 96.56 103 ASN A CA 1
ATOM 868 C C . ASN A 1 103 ? 12.240 6.917 -23.520 1.00 96.56 103 ASN A C 1
ATOM 870 O O . ASN A 1 103 ? 11.647 6.681 -22.472 1.00 96.56 103 ASN A O 1
ATOM 874 N N . ASN A 1 104 ? 13.565 7.070 -23.554 1.00 95.81 104 ASN A N 1
ATOM 875 C CA . ASN A 1 104 ? 14.392 7.003 -22.353 1.00 95.81 104 ASN A CA 1
ATOM 876 C C . ASN A 1 104 ? 14.081 8.158 -21.383 1.00 95.81 104 ASN A C 1
ATOM 878 O O . ASN A 1 104 ? 13.942 7.936 -20.182 1.00 95.81 104 ASN A O 1
ATOM 882 N N . LEU A 1 105 ? 13.888 9.378 -21.896 1.00 97.00 105 LEU A N 1
ATOM 883 C CA . LEU A 1 105 ? 13.463 10.522 -21.082 1.00 97.00 105 LEU A CA 1
ATOM 884 C C . LEU A 1 105 ? 12.074 10.310 -20.463 1.00 97.00 105 LEU A C 1
ATOM 886 O O . LEU A 1 105 ? 11.856 10.671 -19.306 1.00 97.00 105 LEU A O 1
ATOM 890 N N . GLU A 1 106 ? 11.131 9.726 -21.202 1.00 96.56 106 GLU A N 1
ATOM 891 C CA . GLU A 1 106 ? 9.809 9.374 -20.670 1.00 96.56 106 GLU A CA 1
ATOM 892 C C . GLU A 1 106 ? 9.895 8.292 -19.592 1.00 96.56 106 GLU A C 1
ATOM 894 O O . GLU A 1 106 ? 9.320 8.461 -18.516 1.00 96.56 106 GLU A O 1
ATOM 899 N N . LEU A 1 107 ? 10.674 7.231 -19.820 1.00 95.19 107 LEU A N 1
ATOM 900 C CA . LEU A 1 107 ? 10.929 6.196 -18.815 1.00 95.19 107 LEU A CA 1
ATOM 901 C C . LEU A 1 107 ? 11.561 6.784 -17.552 1.00 95.19 107 LEU A C 1
ATOM 903 O O . LEU A 1 107 ? 11.146 6.446 -16.447 1.00 95.19 107 LEU A O 1
ATOM 907 N N . GLN A 1 108 ? 12.511 7.709 -17.692 1.00 95.69 108 GLN A N 1
ATOM 908 C CA . GLN A 1 108 ? 13.125 8.380 -16.552 1.00 95.69 108 GLN A CA 1
ATOM 909 C C . GLN A 1 108 ? 12.105 9.204 -15.754 1.00 95.69 108 GLN A C 1
ATOM 911 O O . GLN A 1 108 ? 12.120 9.159 -14.523 1.00 95.69 108 GLN A O 1
ATOM 916 N N . LYS A 1 109 ? 11.187 9.911 -16.427 1.00 95.75 109 LYS A N 1
ATOM 917 C CA . LYS A 1 109 ? 10.089 10.633 -15.761 1.00 95.75 109 LYS A CA 1
ATOM 918 C C . LYS A 1 109 ? 9.148 9.683 -15.022 1.00 95.75 109 LYS A C 1
ATOM 920 O O . LYS A 1 109 ? 8.771 9.977 -13.891 1.00 95.75 109 LYS A O 1
ATOM 925 N N . ILE A 1 110 ? 8.796 8.549 -15.631 1.00 95.19 110 ILE A N 1
ATOM 926 C CA . ILE A 1 110 ? 7.950 7.526 -14.998 1.00 95.19 110 ILE A CA 1
ATOM 927 C C . ILE A 1 110 ? 8.643 6.962 -13.756 1.00 95.19 110 ILE A C 1
ATOM 929 O O . ILE A 1 110 ? 8.018 6.893 -12.705 1.00 95.19 110 ILE A O 1
ATOM 933 N N . ILE A 1 111 ? 9.935 6.634 -13.838 1.00 93.31 111 ILE A N 1
ATOM 934 C CA . ILE A 1 111 ? 10.717 6.129 -12.697 1.00 93.31 111 ILE A CA 1
ATOM 935 C C . ILE A 1 111 ? 10.786 7.165 -11.566 1.00 93.31 111 ILE A C 1
ATOM 937 O O . ILE A 1 111 ? 10.652 6.811 -10.397 1.00 93.31 111 ILE A O 1
ATOM 941 N N . GLN A 1 112 ? 10.976 8.447 -11.889 1.00 94.62 112 GLN A N 1
ATOM 942 C CA . GLN A 1 112 ? 10.971 9.518 -10.888 1.00 94.62 112 GLN A CA 1
ATOM 943 C C . GLN A 1 112 ? 9.609 9.651 -10.205 1.00 94.62 112 GLN A C 1
ATOM 945 O O . GLN A 1 112 ? 9.546 9.728 -8.981 1.00 94.62 112 GLN A O 1
ATOM 950 N N . HIS A 1 113 ? 8.528 9.642 -10.984 1.00 95.69 113 HIS A N 1
ATOM 951 C CA . HIS A 1 113 ? 7.173 9.677 -10.448 1.00 95.69 113 HIS A CA 1
ATOM 952 C C . HIS A 1 113 ? 6.885 8.458 -9.560 1.00 95.69 113 HIS A C 1
ATOM 954 O O . HIS A 1 113 ? 6.394 8.613 -8.446 1.00 95.69 113 HIS A O 1
ATOM 960 N N . ASP A 1 114 ? 7.240 7.255 -10.012 1.00 93.44 114 ASP A N 1
ATOM 961 C CA . ASP A 1 114 ? 7.061 6.015 -9.251 1.00 93.44 114 ASP A CA 1
ATOM 962 C C . ASP A 1 114 ? 7.851 6.036 -7.932 1.00 93.44 114 ASP A C 1
ATOM 964 O O . ASP A 1 114 ? 7.355 5.614 -6.889 1.00 93.44 114 ASP A O 1
ATOM 968 N N . SER A 1 115 ? 9.051 6.628 -7.934 1.00 93.06 115 SER A N 1
ATOM 969 C CA . SER A 1 115 ? 9.828 6.841 -6.711 1.00 93.06 115 SER A CA 1
ATOM 970 C C . SER A 1 115 ? 9.132 7.770 -5.714 1.00 93.06 115 SER A C 1
ATOM 972 O O . SER A 1 115 ? 9.238 7.528 -4.513 1.00 93.06 115 SER A O 1
ATOM 974 N N . ILE A 1 116 ? 8.454 8.822 -6.184 1.00 94.56 116 ILE A N 1
ATOM 975 C CA . ILE A 1 116 ? 7.697 9.743 -5.322 1.00 94.56 116 ILE A CA 1
ATOM 976 C C . ILE A 1 116 ? 6.495 9.010 -4.726 1.00 94.56 116 ILE A C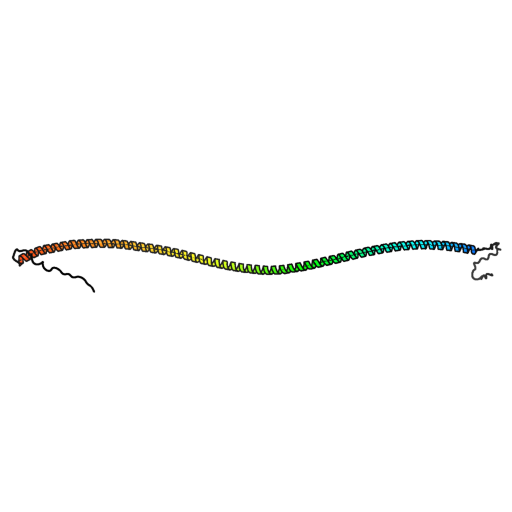 1
ATOM 978 O O . ILE A 1 116 ? 6.349 8.967 -3.509 1.00 94.56 116 ILE A O 1
ATOM 982 N N . VAL A 1 117 ? 5.702 8.338 -5.567 1.00 93.19 117 VAL A N 1
ATOM 983 C CA . VAL A 1 117 ? 4.536 7.552 -5.128 1.00 93.19 117 VAL A CA 1
ATOM 984 C C . VAL A 1 117 ? 4.935 6.489 -4.105 1.00 93.19 117 VAL A C 1
ATOM 986 O O . VAL A 1 117 ? 4.228 6.267 -3.123 1.00 93.19 117 VAL A O 1
ATOM 989 N N . LYS A 1 118 ? 6.083 5.835 -4.299 1.00 95.12 118 LYS A N 1
ATOM 990 C CA . LYS A 1 118 ? 6.596 4.837 -3.360 1.00 95.12 118 LYS A CA 1
ATOM 991 C C . LYS A 1 118 ? 6.942 5.435 -1.995 1.00 95.12 118 LYS A C 1
ATOM 993 O O . LYS A 1 118 ? 6.702 4.772 -0.984 1.00 95.12 118 LYS A O 1
ATOM 998 N N . GLU A 1 119 ? 7.513 6.638 -1.948 1.00 94.75 119 GLU A N 1
ATOM 999 C CA . GLU A 1 119 ? 7.822 7.300 -0.676 1.00 94.75 119 GLU A CA 1
ATOM 1000 C C . GLU A 1 119 ? 6.541 7.773 0.025 1.00 94.75 119 GLU A C 1
ATOM 1002 O O . GLU A 1 119 ? 6.375 7.490 1.211 1.00 94.75 119 GLU A O 1
ATOM 1007 N N . ASP A 1 120 ? 5.589 8.350 -0.714 1.00 95.25 120 ASP A N 1
ATOM 1008 C CA . ASP A 1 120 ? 4.272 8.729 -0.181 1.00 95.25 120 ASP A CA 1
ATOM 1009 C C . ASP A 1 120 ? 3.537 7.510 0.400 1.00 95.25 120 ASP A C 1
ATOM 1011 O O . ASP A 1 120 ? 3.006 7.546 1.512 1.00 95.25 120 ASP A O 1
ATOM 1015 N N . MET A 1 121 ? 3.559 6.381 -0.315 1.00 93.38 121 MET A N 1
ATOM 1016 C CA . MET A 1 121 ? 2.945 5.134 0.145 1.00 93.38 121 MET A CA 1
ATOM 1017 C C . MET A 1 121 ? 3.625 4.593 1.407 1.00 93.38 121 MET A C 1
ATOM 1019 O O . MET A 1 121 ? 2.961 4.048 2.288 1.00 93.38 121 MET A O 1
ATOM 1023 N N . LYS A 1 122 ? 4.945 4.749 1.530 1.00 94.88 122 LYS A N 1
ATOM 1024 C CA . LYS A 1 122 ? 5.693 4.361 2.731 1.00 94.88 122 LYS A CA 1
ATOM 1025 C C . LYS A 1 122 ? 5.355 5.258 3.924 1.00 94.88 122 LYS A C 1
ATOM 1027 O O . LYS A 1 122 ? 5.251 4.749 5.046 1.00 94.88 122 LYS A O 1
ATOM 1032 N N . GLU A 1 123 ? 5.156 6.556 3.704 1.00 96.88 123 GLU A N 1
ATOM 1033 C CA . GLU A 1 123 ? 4.673 7.474 4.740 1.00 96.88 123 GLU A CA 1
ATOM 1034 C C . GLU A 1 123 ? 3.266 7.072 5.201 1.00 96.88 123 GLU A C 1
ATOM 1036 O O . GLU A 1 123 ? 3.024 6.942 6.401 1.00 96.88 123 GLU A O 1
ATOM 1041 N N . GLU A 1 124 ? 2.368 6.764 4.263 1.00 95.62 124 GLU A N 1
ATOM 1042 C CA . GLU A 1 124 ? 0.998 6.356 4.577 1.00 95.62 124 GLU A CA 1
ATOM 1043 C C . GLU A 1 124 ? 0.934 5.016 5.320 1.00 95.62 124 GLU A C 1
ATOM 1045 O O . GLU A 1 124 ? 0.249 4.893 6.334 1.00 95.62 124 GLU A O 1
ATOM 1050 N N . ILE A 1 125 ? 1.727 4.025 4.902 1.00 94.56 125 ILE A N 1
ATOM 1051 C CA . ILE A 1 125 ? 1.884 2.758 5.632 1.00 94.56 125 ILE A CA 1
ATOM 1052 C C . ILE A 1 125 ? 2.389 3.014 7.058 1.00 94.56 125 ILE A C 1
ATOM 1054 O O . ILE A 1 125 ? 1.920 2.382 8.006 1.00 94.56 125 ILE A O 1
ATOM 1058 N N . SER A 1 126 ? 3.312 3.961 7.237 1.00 96.31 126 SER A N 1
ATOM 1059 C CA . SER A 1 126 ? 3.819 4.325 8.564 1.00 96.31 126 SER A CA 1
ATOM 1060 C C . SER A 1 126 ? 2.735 4.983 9.425 1.00 96.31 126 SER A C 1
ATOM 1062 O O . SER A 1 126 ? 2.608 4.633 10.601 1.00 96.31 126 SER A O 1
ATOM 1064 N N . ARG A 1 127 ? 1.903 5.864 8.844 1.00 96.88 127 ARG A N 1
ATOM 1065 C CA . ARG A 1 127 ? 0.727 6.444 9.518 1.00 96.88 127 ARG A CA 1
ATOM 1066 C C . ARG A 1 127 ? -0.266 5.364 9.945 1.00 96.88 127 ARG A C 1
ATOM 1068 O O . ARG A 1 127 ? -0.675 5.343 11.105 1.00 96.88 127 ARG A O 1
ATOM 1075 N N . ILE A 1 128 ? -0.604 4.438 9.047 1.00 96.19 128 ILE A N 1
ATOM 1076 C CA . ILE A 1 128 ? -1.514 3.319 9.331 1.00 96.19 128 ILE A CA 1
ATOM 1077 C C . ILE A 1 128 ? -0.948 2.434 10.443 1.00 96.19 128 ILE A C 1
ATOM 1079 O O . ILE A 1 128 ? -1.669 2.068 11.369 1.00 96.19 128 ILE A O 1
ATOM 1083 N N . HIS A 1 129 ? 0.347 2.114 10.408 1.00 94.75 129 HIS A N 1
ATOM 1084 C CA . HIS A 1 129 ? 0.978 1.336 11.471 1.00 94.75 129 HIS A CA 1
ATOM 1085 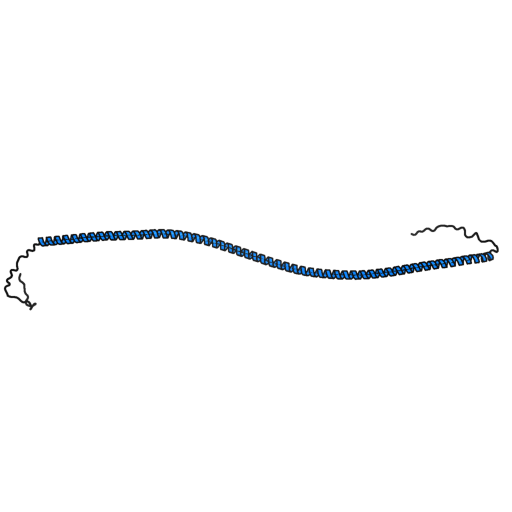C C . HIS A 1 129 ? 0.915 2.034 12.825 1.00 94.75 129 HIS A C 1
ATOM 1087 O O . HIS A 1 129 ? 0.661 1.365 13.827 1.00 94.75 129 HIS A O 1
ATOM 1093 N N . GLN A 1 130 ? 1.133 3.349 12.867 1.00 96.44 130 GLN A N 1
ATOM 1094 C CA . GLN A 1 130 ? 1.017 4.104 14.108 1.00 96.44 130 GLN A CA 1
ATOM 1095 C C . GLN A 1 130 ? -0.428 4.107 14.618 1.00 96.44 130 GLN A C 1
ATOM 1097 O O . GLN A 1 130 ? -0.660 3.751 15.770 1.00 96.44 130 GLN A O 1
ATOM 1102 N N . SER A 1 131 ? -1.398 4.384 13.745 1.00 97.50 131 SER A N 1
ATOM 1103 C CA . SER A 1 131 ? -2.822 4.339 14.094 1.00 97.50 131 SER A CA 1
ATOM 1104 C C . SER A 1 131 ? -3.246 2.961 14.614 1.00 97.50 131 SER A C 1
ATOM 1106 O O . SER A 1 131 ? -3.926 2.871 15.633 1.00 97.50 131 SER A O 1
ATOM 1108 N N . ASN A 1 132 ? -2.779 1.878 13.989 1.00 95.56 132 ASN A N 1
ATOM 1109 C CA . ASN A 1 132 ? -3.054 0.521 14.456 1.00 95.56 132 ASN A CA 1
ATOM 1110 C C . ASN A 1 132 ? -2.471 0.254 15.849 1.00 95.56 132 ASN A C 1
ATOM 1112 O O . ASN A 1 132 ? -3.129 -0.392 16.662 1.00 95.56 132 ASN A O 1
ATOM 1116 N N . ARG A 1 133 ? -1.264 0.750 16.156 1.00 96.19 133 ARG A N 1
ATOM 1117 C CA . ARG A 1 133 ? -0.703 0.638 17.515 1.00 96.19 133 ARG A CA 1
ATOM 1118 C C . ARG A 1 133 ? -1.552 1.393 18.531 1.00 96.19 133 ARG A C 1
ATOM 1120 O O . ARG A 1 133 ? -1.799 0.861 19.608 1.00 96.19 133 ARG A O 1
ATOM 1127 N N . ASP A 1 134 ? -2.019 2.587 18.179 1.00 96.94 134 ASP A N 1
ATOM 1128 C CA . ASP A 1 134 ? -2.858 3.399 19.059 1.00 96.94 134 ASP A CA 1
ATOM 1129 C C . ASP A 1 134 ? -4.213 2.713 19.317 1.00 96.94 134 ASP A C 1
ATOM 1131 O O . ASP A 1 134 ? -4.657 2.648 20.463 1.00 96.94 134 ASP A O 1
ATOM 1135 N N . ILE A 1 135 ? -4.832 2.118 18.287 1.00 95.44 135 ILE A N 1
ATOM 1136 C CA . ILE A 1 135 ? -6.071 1.327 18.411 1.00 95.44 135 ILE A CA 1
ATOM 1137 C C . ILE A 1 135 ? -5.857 0.109 19.314 1.00 95.44 135 ILE A C 1
ATOM 1139 O O . ILE A 1 135 ? -6.675 -0.151 20.195 1.00 95.44 135 ILE A O 1
ATOM 1143 N N . VAL A 1 136 ? -4.756 -0.628 19.137 1.00 96.12 136 VAL A N 1
ATOM 1144 C CA . VAL A 1 136 ? -4.416 -1.766 20.007 1.00 96.12 136 VAL A CA 1
ATOM 1145 C C . VAL A 1 136 ? -4.225 -1.306 21.454 1.00 96.12 136 VAL A C 1
ATOM 1147 O O . VAL A 1 136 ? -4.722 -1.956 22.371 1.00 96.12 136 VAL A O 1
ATOM 1150 N N . GLY A 1 137 ? -3.571 -0.161 21.669 1.00 96.88 137 GLY A N 1
ATOM 1151 C CA . GLY A 1 137 ? -3.429 0.438 22.997 1.00 96.88 137 GLY A CA 1
ATOM 1152 C C . GLY A 1 137 ? -4.775 0.799 23.632 1.00 96.88 137 GLY A C 1
ATOM 1153 O O . GLY A 1 137 ? -5.002 0.506 24.805 1.00 96.88 137 GLY A O 1
ATOM 1154 N N . GLN A 1 138 ? -5.696 1.377 22.857 1.00 96.44 138 GLN A N 1
ATOM 1155 C CA . GLN A 1 138 ? -7.054 1.668 23.324 1.00 96.44 138 GLN A CA 1
ATOM 1156 C C . GLN A 1 138 ? -7.840 0.392 23.643 1.00 96.44 138 GLN A C 1
ATOM 1158 O O . GLN A 1 138 ? -8.515 0.348 24.666 1.00 96.44 138 GLN A O 1
ATOM 1163 N N . LEU A 1 139 ? -7.735 -0.654 22.819 1.00 94.88 139 LEU A N 1
ATOM 1164 C CA . LEU A 1 139 ? -8.383 -1.945 23.072 1.00 94.88 139 LEU A CA 1
ATOM 1165 C C . LEU A 1 139 ? -7.887 -2.591 24.369 1.00 94.88 139 LEU A C 1
ATOM 1167 O O . LEU A 1 139 ? -8.707 -3.050 25.155 1.00 94.88 139 LEU A O 1
ATOM 1171 N N . ALA A 1 140 ? -6.581 -2.551 24.638 1.00 95.94 140 ALA A N 1
ATOM 1172 C CA . ALA A 1 140 ? -6.023 -3.039 25.899 1.00 95.94 140 ALA A CA 1
ATOM 1173 C C . ALA A 1 140 ? -6.530 -2.229 27.111 1.00 95.94 140 ALA A C 1
ATOM 1175 O O . ALA A 1 140 ? -6.810 -2.785 28.173 1.00 95.94 140 ALA A O 1
ATOM 1176 N N . ALA A 1 141 ? -6.694 -0.910 26.961 1.00 96.06 141 ALA A N 1
ATOM 1177 C CA . ALA A 1 141 ? -7.296 -0.078 28.002 1.00 96.06 141 ALA A CA 1
ATOM 1178 C C . ALA A 1 141 ? -8.782 -0.415 28.230 1.00 96.06 141 ALA A C 1
ATOM 1180 O O . ALA A 1 141 ? -9.228 -0.457 29.377 1.00 96.06 141 ALA A O 1
ATOM 1181 N N . TYR A 1 142 ? -9.535 -0.690 27.160 1.00 95.44 142 TYR A N 1
ATOM 1182 C CA . TYR A 1 142 ? -10.919 -1.165 27.247 1.00 95.44 142 TYR A CA 1
ATOM 1183 C C . TYR A 1 142 ? -11.024 -2.536 27.913 1.00 95.44 142 TYR A C 1
ATOM 1185 O O . TYR A 1 142 ? -11.927 -2.739 28.717 1.00 95.44 142 TYR A O 1
ATOM 1193 N N . GLU A 1 143 ? -10.109 -3.455 27.615 1.00 95.12 143 GLU A N 1
ATOM 1194 C CA . GLU A 1 143 ? -10.046 -4.773 28.250 1.00 95.12 143 GLU A CA 1
ATOM 1195 C C . GLU A 1 143 ? -9.846 -4.646 29.766 1.00 95.12 143 GLU A C 1
ATOM 1197 O O . GLU A 1 143 ? -10.619 -5.215 30.532 1.00 95.12 143 GLU A O 1
ATOM 1202 N N . ASN A 1 144 ? -8.907 -3.801 30.202 1.00 96.19 144 ASN A N 1
ATOM 1203 C CA . ASN A 1 144 ? -8.683 -3.514 31.622 1.00 96.19 144 ASN A CA 1
ATOM 1204 C C . ASN A 1 144 ? -9.910 -2.854 32.285 1.00 96.19 144 ASN A C 1
ATOM 1206 O O . ASN A 1 144 ? -10.327 -3.247 33.373 1.00 96.19 144 ASN A O 1
ATOM 1210 N N . LEU A 1 145 ? -10.542 -1.876 31.625 1.00 95.44 145 LEU A N 1
ATOM 1211 C CA . LEU A 1 145 ? -11.790 -1.283 32.125 1.00 95.44 145 LEU A CA 1
ATOM 1212 C C . LEU A 1 145 ? -12.909 -2.320 32.259 1.00 95.44 145 LEU A C 1
ATOM 1214 O O . LEU A 1 145 ? -13.675 -2.274 33.219 1.00 95.44 145 LEU A O 1
ATOM 1218 N N . ASN A 1 146 ? -13.007 -3.247 31.309 1.00 94.69 146 ASN A N 1
ATOM 1219 C CA . ASN A 1 146 ? -13.999 -4.309 31.340 1.00 94.69 146 ASN A CA 1
ATOM 1220 C C . ASN A 1 146 ? -13.722 -5.302 32.479 1.00 94.69 146 ASN A C 1
ATOM 1222 O O . ASN A 1 146 ? -14.649 -5.677 33.186 1.00 94.69 146 ASN A O 1
ATOM 1226 N N . GLU A 1 147 ? -12.462 -5.669 32.713 1.00 96.12 147 GLU A N 1
ATOM 1227 C CA . GLU A 1 147 ? -12.061 -6.500 33.855 1.00 96.12 147 GLU A CA 1
ATOM 1228 C C . GLU A 1 147 ? -12.416 -5.829 35.193 1.00 96.12 147 GLU A C 1
ATOM 1230 O O . GLU A 1 147 ? -13.018 -6.453 36.068 1.00 96.12 147 GLU A O 1
ATOM 1235 N N . GLN A 1 148 ? -12.151 -4.525 35.328 1.00 95.50 148 GLN A N 1
ATOM 1236 C CA . GLN A 1 148 ? -12.559 -3.755 36.508 1.00 95.50 148 GLN A CA 1
ATOM 1237 C C . GLN A 1 148 ? -14.081 -3.697 36.675 1.00 95.50 148 GLN A C 1
ATOM 1239 O O . GLN A 1 148 ? -14.579 -3.778 37.799 1.00 95.50 148 GLN A O 1
ATOM 1244 N N . LEU A 1 149 ? -14.829 -3.554 35.577 1.00 93.44 149 LEU A N 1
ATOM 1245 C CA . LEU A 1 149 ? -16.290 -3.543 35.608 1.00 93.44 149 LEU A CA 1
ATOM 1246 C C . LEU A 1 149 ? -16.852 -4.895 36.053 1.00 93.44 149 LEU A C 1
ATOM 1248 O O . LEU A 1 149 ? -17.768 -4.916 36.872 1.00 93.44 149 LEU A O 1
ATOM 1252 N N . VAL A 1 150 ? -16.289 -6.000 35.557 1.00 95.62 150 VAL A N 1
ATOM 1253 C CA . VAL A 1 150 ? -16.645 -7.356 35.996 1.00 95.62 150 VAL A CA 1
ATOM 1254 C C . VAL A 1 150 ? -16.390 -7.505 37.495 1.00 95.62 150 VAL A C 1
ATOM 1256 O O . VAL A 1 150 ? -17.306 -7.877 38.220 1.00 95.62 150 VAL A O 1
ATOM 1259 N N . GLY A 1 151 ? -15.221 -7.081 37.989 1.00 95.50 151 GLY A N 1
ATOM 1260 C CA . GLY A 1 151 ? -14.933 -7.102 39.428 1.00 95.50 151 GLY A CA 1
ATOM 1261 C C . GLY A 1 151 ? -15.922 -6.271 40.258 1.00 95.50 151 GLY A C 1
ATOM 1262 O O . GLY A 1 151 ? -16.375 -6.704 41.314 1.00 95.50 151 GLY A O 1
ATOM 1263 N N . LYS A 1 152 ? -16.336 -5.096 39.765 1.00 94.19 152 LYS A N 1
ATOM 1264 C CA . LYS A 1 152 ? -17.369 -4.274 40.423 1.00 94.19 152 LYS A CA 1
ATOM 1265 C C . LYS A 1 152 ? -18.763 -4.901 40.372 1.00 94.19 152 LYS A C 1
ATOM 1267 O O . LYS A 1 152 ? -19.556 -4.677 41.285 1.00 94.19 152 LYS A O 1
ATOM 1272 N N . MET A 1 153 ? -19.074 -5.662 39.326 1.00 91.06 153 MET A N 1
ATOM 1273 C CA . MET A 1 153 ? -20.303 -6.451 39.241 1.00 91.06 153 MET A CA 1
ATOM 1274 C C . MET A 1 153 ? -20.307 -7.587 40.262 1.00 91.06 153 MET A C 1
ATOM 1276 O O . MET A 1 153 ? -21.317 -7.760 40.940 1.00 91.06 153 MET A O 1
ATOM 1280 N N . ASP A 1 154 ? -19.189 -8.293 40.423 1.00 95.75 154 ASP A N 1
ATOM 1281 C CA . ASP A 1 154 ? -19.049 -9.353 41.425 1.00 95.75 154 ASP A CA 1
ATOM 1282 C C . ASP A 1 154 ? -19.220 -8.795 42.850 1.00 95.75 154 ASP A C 1
ATOM 1284 O O . ASP A 1 154 ? -20.018 -9.323 43.624 1.00 95.75 154 ASP A O 1
ATOM 1288 N N . GLU A 1 155 ? -18.591 -7.652 43.165 1.00 95.75 155 GLU A N 1
ATOM 1289 C CA . GLU A 1 155 ? -18.802 -6.937 44.439 1.00 95.75 155 GLU A CA 1
ATOM 1290 C C . GLU A 1 155 ? -20.287 -6.575 44.670 1.00 95.75 155 GLU A C 1
ATOM 1292 O O . GLU A 1 155 ? -20.799 -6.661 45.788 1.00 95.75 155 GLU A O 1
ATOM 1297 N N . LEU A 1 156 ? -21.003 -6.162 43.617 1.00 93.06 156 LEU A N 1
ATOM 1298 C CA . LEU A 1 156 ? -22.434 -5.842 43.676 1.00 93.06 156 LEU A CA 1
ATOM 1299 C C . LEU A 1 156 ? -23.295 -7.080 43.939 1.00 93.06 156 LEU A C 1
ATOM 1301 O O . LEU A 1 156 ? -24.271 -6.988 44.687 1.00 93.06 156 LEU A O 1
ATOM 1305 N N . VAL A 1 157 ? -22.949 -8.218 43.335 1.00 95.19 157 VAL A N 1
ATOM 1306 C CA . VAL A 1 157 ? -23.630 -9.499 43.562 1.00 95.19 157 VAL A CA 1
ATOM 1307 C C . VAL A 1 157 ? -23.442 -9.948 45.010 1.00 95.19 157 VAL A C 1
ATOM 1309 O O . VAL A 1 157 ? -24.430 -10.275 45.667 1.00 95.19 157 VAL A O 1
ATOM 1312 N N . GLU A 1 158 ? -22.219 -9.881 45.542 1.00 96.06 158 GLU A N 1
ATOM 1313 C CA . GLU A 1 158 ? -21.943 -10.195 46.951 1.00 96.06 158 GLU A CA 1
ATOM 1314 C C . GLU A 1 158 ? -22.707 -9.272 47.909 1.00 96.06 158 GLU A C 1
ATOM 1316 O O . GLU A 1 158 ? -23.286 -9.725 48.902 1.00 96.06 158 GLU A O 1
ATOM 1321 N N . LEU A 1 159 ? -22.764 -7.972 47.604 1.00 95.44 159 LEU A N 1
ATOM 1322 C CA . LEU A 1 159 ? -23.532 -7.018 48.400 1.00 95.44 159 LEU A CA 1
ATOM 1323 C C . LEU A 1 159 ? -25.032 -7.347 48.389 1.00 95.44 159 LEU A C 1
ATOM 1325 O O . LEU A 1 159 ? -25.679 -7.269 49.436 1.00 95.44 159 LEU A O 1
ATOM 1329 N N . TYR A 1 160 ? -25.584 -7.723 47.231 1.00 92.44 160 TYR A N 1
ATOM 1330 C CA . TYR A 1 160 ? -26.983 -8.137 47.105 1.00 92.44 160 TYR A CA 1
ATOM 1331 C C . TYR A 1 160 ? -27.283 -9.405 47.904 1.00 92.44 160 TYR A C 1
ATOM 1333 O O . TYR A 1 160 ? -28.309 -9.461 48.581 1.00 92.44 160 TYR A O 1
ATOM 1341 N N . ASP A 1 161 ? -26.389 -10.392 47.879 1.00 95.69 161 ASP A N 1
ATOM 1342 C CA . ASP A 1 161 ? -26.535 -11.622 48.661 1.00 95.69 161 ASP A CA 1
ATOM 1343 C C . ASP A 1 161 ? -26.466 -11.341 50.175 1.00 95.69 161 ASP A C 1
ATOM 1345 O O . ASP A 1 161 ? -27.323 -11.775 50.952 1.00 95.69 161 ASP A O 1
ATOM 1349 N N . SER A 1 162 ? -25.530 -10.485 50.605 1.00 95.88 162 SER A N 1
ATOM 1350 C CA . SER A 1 162 ? -25.446 -10.032 52.001 1.00 95.88 162 SER A CA 1
ATOM 1351 C C . SER A 1 162 ? -26.680 -9.237 52.445 1.00 95.88 162 SER A C 1
ATOM 1353 O O . SER A 1 162 ? -27.136 -9.339 53.585 1.00 95.88 162 SER A O 1
ATOM 1355 N N . MET A 1 163 ? -27.245 -8.419 51.557 1.00 93.12 163 MET A N 1
ATOM 1356 C CA . MET A 1 163 ? -28.470 -7.681 51.848 1.00 93.12 163 MET A CA 1
ATOM 1357 C C . MET A 1 163 ? -29.677 -8.619 51.928 1.00 93.12 163 MET A C 1
ATOM 1359 O O . MET A 1 163 ? -30.483 -8.484 52.845 1.00 93.12 163 MET A O 1
ATOM 1363 N N . SER A 1 164 ? -29.777 -9.582 51.011 1.00 95.50 164 SER A N 1
ATOM 1364 C CA . SER A 1 164 ? -30.824 -10.605 50.996 1.00 95.50 164 SER A CA 1
ATOM 1365 C C . SER A 1 164 ? -30.828 -11.408 52.298 1.00 95.50 164 SER A C 1
ATOM 1367 O O . SER A 1 164 ? -31.849 -11.470 52.981 1.00 95.50 164 SER A O 1
ATOM 1369 N N . THR A 1 165 ? -29.661 -11.910 52.714 1.00 95.56 165 THR A N 1
ATOM 1370 C CA . THR A 1 165 ? -29.488 -12.640 53.983 1.00 95.56 165 THR A CA 1
ATOM 1371 C C . THR A 1 165 ? -29.872 -11.794 55.201 1.00 95.56 165 THR A C 1
ATOM 1373 O O . THR A 1 165 ? -30.642 -12.245 56.052 1.00 95.56 165 THR A O 1
ATOM 1376 N N . LYS A 1 166 ? -29.448 -10.525 55.266 1.00 94.00 166 LYS A N 1
ATOM 1377 C CA . LYS A 1 166 ? -29.868 -9.608 56.344 1.00 94.00 166 LYS A CA 1
ATOM 1378 C C . LYS A 1 166 ? -31.373 -9.341 56.361 1.00 94.00 166 LYS A C 1
ATOM 1380 O O . LYS A 1 166 ? -31.951 -9.254 57.443 1.00 94.00 166 LYS A O 1
ATOM 1385 N N . ILE A 1 167 ? -32.012 -9.205 55.198 1.00 93.31 167 ILE A N 1
ATOM 1386 C CA . ILE A 1 167 ? -33.469 -9.036 55.101 1.00 93.31 167 ILE A CA 1
ATOM 1387 C C . ILE A 1 167 ? -34.176 -10.296 55.605 1.00 93.31 167 ILE A C 1
ATOM 1389 O O . ILE A 1 167 ? -35.129 -10.181 56.374 1.00 93.31 167 ILE A O 1
ATOM 1393 N N . THR A 1 168 ? -33.697 -11.489 55.241 1.00 95.19 168 THR A N 1
ATOM 1394 C CA . THR A 1 168 ? -34.272 -12.745 55.745 1.00 95.19 168 THR A CA 1
ATOM 1395 C C . THR A 1 168 ? -34.122 -12.876 57.260 1.00 95.19 168 THR A C 1
ATOM 1397 O O . THR A 1 168 ? -35.112 -13.135 57.938 1.00 95.19 168 THR A O 1
ATOM 1400 N N . GLU A 1 169 ? -32.946 -12.568 57.821 1.00 95.50 169 GLU A N 1
ATOM 1401 C CA . GLU A 1 169 ? -32.741 -12.558 59.278 1.00 95.50 169 GLU A CA 1
ATOM 1402 C C . GLU A 1 169 ? -33.638 -11.533 59.989 1.00 95.50 169 GLU A C 1
ATOM 1404 O O . GLU A 1 169 ? -34.093 -11.749 61.115 1.00 95.50 169 GLU A O 1
ATOM 1409 N N . GLN A 1 170 ? -33.864 -10.371 59.370 1.00 93.38 170 GLN A N 1
ATOM 1410 C CA . GLN A 1 170 ? -34.730 -9.341 59.930 1.00 93.38 170 GLN A CA 1
ATOM 1411 C C . GLN A 1 170 ? -36.201 -9.766 59.905 1.00 93.38 170 GLN A C 1
ATOM 1413 O O . GLN A 1 170 ? -36.900 -9.520 60.889 1.00 93.38 170 GLN A O 1
ATOM 1418 N N . ASN A 1 171 ? -36.654 -10.417 58.833 1.00 93.12 171 ASN A N 1
ATOM 1419 C CA . ASN A 1 171 ? -38.004 -10.970 58.748 1.00 93.12 171 ASN A CA 1
ATOM 1420 C C . ASN A 1 171 ? -38.234 -12.032 59.829 1.00 93.12 171 ASN A C 1
ATOM 1422 O O . ASN A 1 171 ? -39.206 -11.930 60.566 1.00 93.12 171 ASN A O 1
ATOM 1426 N N . GLU A 1 172 ? -37.299 -12.966 60.029 1.00 95.06 172 GLU A N 1
ATOM 1427 C CA . GLU A 1 172 ? -37.409 -13.977 61.096 1.00 95.06 172 GLU A CA 1
ATOM 1428 C C . GLU A 1 172 ? -37.501 -13.346 62.498 1.00 95.06 172 GLU A C 1
ATOM 1430 O O . GLU A 1 172 ? -38.275 -13.782 63.359 1.00 95.06 172 GLU A O 1
ATOM 1435 N N . LYS A 1 173 ? -36.734 -12.273 62.744 1.00 93.38 173 LYS A N 1
ATOM 1436 C CA . LYS A 1 173 ? -36.833 -11.497 63.991 1.00 93.38 173 LYS A CA 1
ATOM 1437 C C . LYS A 1 173 ? -38.187 -10.805 64.122 1.00 93.38 173 LYS A C 1
ATOM 1439 O O . LYS A 1 173 ? -38.728 -10.769 65.226 1.00 93.38 173 LYS A O 1
ATOM 1444 N N . GLN A 1 174 ? -38.722 -10.246 63.036 1.00 92.56 174 GLN A N 1
ATOM 1445 C CA . GLN A 1 174 ? -40.046 -9.623 63.033 1.00 92.56 174 GLN A CA 1
ATOM 1446 C C . GLN A 1 174 ? -41.149 -10.648 63.300 1.00 92.56 174 GLN A C 1
ATOM 1448 O O . GLN A 1 174 ? -41.974 -10.390 64.172 1.00 92.56 174 GLN A O 1
ATOM 1453 N N . ASP A 1 175 ? -41.107 -11.819 62.666 1.00 94.62 175 ASP A N 1
ATOM 1454 C CA . ASP A 1 175 ? -42.048 -12.916 62.917 1.00 94.62 175 ASP A CA 1
ATOM 1455 C C . ASP A 1 175 ? -42.007 -13.344 64.389 1.00 94.62 175 ASP A C 1
ATOM 1457 O O . ASP A 1 175 ? -43.037 -13.445 65.050 1.00 94.62 175 ASP A O 1
ATOM 1461 N N . TH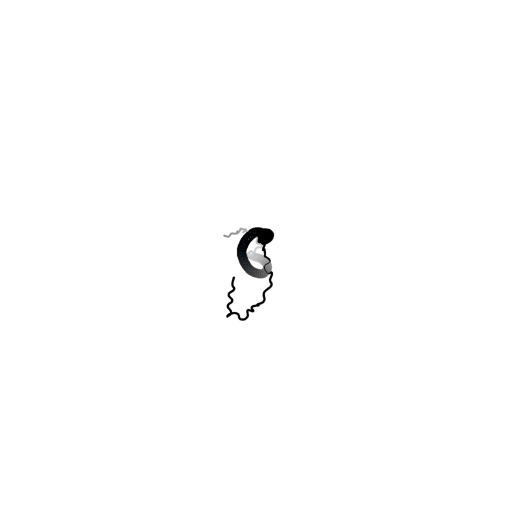R A 1 176 ? -40.806 -13.464 64.963 1.00 94.94 176 THR A N 1
ATOM 1462 C CA . THR A 1 176 ? -40.638 -13.776 66.393 1.00 94.94 176 THR A CA 1
ATOM 1463 C C . THR A 1 176 ? -41.245 -12.698 67.301 1.00 94.94 176 THR A C 1
ATOM 1465 O O . THR A 1 176 ? -41.814 -13.001 68.354 1.00 94.94 176 THR A O 1
ATOM 1468 N N . VAL A 1 177 ? -41.103 -11.419 66.940 1.00 93.81 177 VAL A N 1
ATOM 1469 C CA . VAL A 1 177 ? -41.708 -10.308 67.690 1.00 93.81 177 VAL A CA 1
ATOM 1470 C C . VAL A 1 177 ? -43.231 -10.347 67.578 1.00 93.81 177 VAL A C 1
ATOM 1472 O O . VAL A 1 177 ? -43.893 -10.184 68.602 1.00 93.81 177 VAL A O 1
ATOM 1475 N N . ILE A 1 178 ? -43.779 -10.603 66.388 1.00 93.94 178 ILE A N 1
ATOM 1476 C CA . ILE A 1 178 ? -45.223 -10.743 66.158 1.00 93.94 178 ILE A CA 1
ATOM 1477 C C . ILE A 1 178 ? -45.780 -11.903 66.992 1.00 93.94 178 ILE A C 1
ATOM 1479 O O . ILE A 1 178 ? -46.692 -11.680 67.784 1.00 93.94 178 ILE A O 1
ATOM 1483 N N . ASP A 1 179 ? -45.160 -13.084 66.947 1.00 95.38 179 ASP A N 1
ATOM 1484 C CA . ASP A 1 179 ? -45.540 -14.250 67.759 1.00 95.38 179 ASP A CA 1
ATOM 1485 C C . ASP A 1 179 ? -45.574 -13.938 69.264 1.00 95.38 179 ASP A C 1
ATOM 1487 O O . ASP A 1 179 ? -46.429 -14.415 70.019 1.00 95.38 179 ASP A O 1
ATOM 1491 N N . ASN A 1 180 ? -44.604 -13.156 69.742 1.00 94.31 180 ASN A N 1
ATOM 1492 C CA . ASN A 1 180 ? -44.545 -12.756 71.144 1.00 94.31 180 ASN A CA 1
ATOM 1493 C C . ASN A 1 180 ? -45.626 -11.729 71.496 1.00 94.31 180 ASN A C 1
ATOM 1495 O O . ASN A 1 180 ? -46.191 -11.811 72.589 1.00 94.31 180 ASN A O 1
ATOM 1499 N N . LEU A 1 181 ? -45.930 -10.793 70.593 1.00 93.38 181 LEU A N 1
ATOM 1500 C CA . LEU A 1 181 ? -47.030 -9.845 70.758 1.00 93.38 181 LEU A CA 1
ATOM 1501 C C . LEU A 1 181 ? -48.380 -10.568 70.784 1.00 93.38 181 LEU A C 1
ATOM 1503 O O . LEU A 1 181 ? -49.163 -10.312 71.694 1.00 93.38 181 LEU A O 1
ATOM 1507 N N . GLU A 1 182 ? -48.617 -11.531 69.893 1.00 93.81 182 GLU A N 1
ATOM 1508 C CA . GLU A 1 182 ? -49.839 -12.347 69.892 1.00 93.81 182 GLU A CA 1
ATOM 1509 C C . GLU A 1 182 ? -49.995 -13.142 71.201 1.00 93.81 182 GLU A C 1
ATOM 1511 O O . GLU A 1 182 ? -51.071 -13.172 71.806 1.00 93.81 182 GLU A O 1
ATOM 1516 N N . LYS A 1 183 ? -48.906 -13.735 71.717 1.00 94.38 183 LYS A N 1
ATOM 1517 C CA . LYS A 1 183 ? -48.913 -14.409 73.033 1.00 94.38 183 LYS A CA 1
ATOM 1518 C C . LYS A 1 183 ? -49.243 -13.447 74.174 1.00 94.38 183 LYS A C 1
ATOM 1520 O O . LYS A 1 183 ? -49.971 -13.822 75.099 1.00 94.38 183 LYS A O 1
ATOM 1525 N N . GLN A 1 184 ? -48.696 -12.232 74.142 1.00 92.69 184 GLN A N 1
ATOM 1526 C CA . GLN A 1 184 ? -48.985 -11.204 75.143 1.00 92.69 184 GLN A CA 1
ATOM 1527 C C . GLN A 1 184 ? -50.430 -10.716 75.049 1.00 92.69 184 GLN A C 1
ATOM 1529 O O . GLN A 1 184 ? -51.083 -10.581 76.084 1.00 92.69 184 GLN A O 1
ATOM 1534 N N . GLU A 1 185 ? -50.954 -10.519 73.841 1.00 93.69 185 GLU A N 1
ATOM 1535 C CA . GLU A 1 185 ? -52.347 -10.147 73.608 1.00 93.69 185 GLU A CA 1
ATOM 1536 C C . GLU A 1 185 ? -53.296 -11.215 74.162 1.00 93.69 185 GLU A C 1
ATOM 1538 O O . GLU A 1 185 ? -54.164 -10.896 74.977 1.00 93.69 185 GLU A O 1
ATOM 1543 N N . ALA A 1 186 ? -53.064 -12.494 73.852 1.00 95.00 186 ALA A N 1
ATOM 1544 C CA . ALA A 1 186 ? -53.857 -13.603 74.385 1.00 95.00 186 ALA A CA 1
ATOM 1545 C C . ALA A 1 186 ? -53.808 -13.682 75.925 1.00 95.00 186 ALA A C 1
ATOM 1547 O O . ALA A 1 186 ? -54.819 -13.939 76.592 1.00 95.00 186 ALA A O 1
ATOM 1548 N N . MET A 1 187 ? -52.637 -13.442 76.526 1.00 93.81 187 MET A N 1
ATOM 1549 C CA . MET A 1 187 ? -52.485 -13.395 77.983 1.00 93.81 187 MET A CA 1
ATOM 1550 C C . MET A 1 187 ? -53.229 -12.203 78.599 1.00 93.81 187 MET A C 1
ATOM 1552 O O . MET A 1 187 ? -53.871 -12.346 79.648 1.00 93.81 187 MET A O 1
ATOM 1556 N N . MET A 1 188 ? -53.163 -11.036 77.958 1.00 92.75 188 MET A N 1
ATOM 1557 C CA . MET A 1 188 ? -53.852 -9.830 78.404 1.00 92.75 188 MET A CA 1
ATOM 1558 C C . MET A 1 188 ? -55.367 -9.993 78.291 1.00 92.75 188 MET A C 1
ATOM 1560 O O . MET A 1 188 ? -56.081 -9.670 79.239 1.00 92.75 188 MET A O 1
ATOM 1564 N N . GLU A 1 189 ? -55.862 -10.589 77.207 1.00 94.06 189 GLU A N 1
ATOM 1565 C CA . GLU A 1 189 ? -57.279 -10.907 77.037 1.00 94.06 189 GLU A CA 1
ATOM 1566 C C . GLU A 1 189 ? -57.765 -11.874 78.127 1.00 94.06 189 GLU A C 1
ATOM 1568 O O . GLU A 1 189 ? -58.797 -11.648 78.768 1.00 94.06 189 GLU A O 1
ATOM 1573 N N . LYS A 1 190 ? -56.992 -12.928 78.419 1.00 94.69 190 LYS A N 1
ATOM 1574 C CA . LYS A 1 190 ? -57.296 -13.853 79.520 1.00 94.69 190 LYS A CA 1
ATOM 1575 C C . LYS A 1 190 ? -57.331 -13.137 80.874 1.00 94.69 190 LYS A C 1
ATOM 1577 O O . LYS A 1 190 ? -58.256 -13.370 81.655 1.00 94.69 190 LYS A O 1
ATOM 1582 N N . SER A 1 191 ? -56.367 -12.257 81.143 1.00 91.06 191 SER A N 1
ATOM 1583 C CA . SER A 1 191 ? -56.310 -11.459 82.379 1.00 91.06 191 SER A CA 1
ATOM 1584 C C . SER A 1 191 ? -57.496 -10.499 82.485 1.00 91.06 191 SER A C 1
ATOM 1586 O O . SER A 1 191 ? -58.094 -10.368 83.551 1.00 91.06 191 SER A O 1
ATOM 1588 N N . TYR A 1 192 ? -57.903 -9.889 81.371 1.00 93.56 192 TYR A N 1
ATOM 1589 C CA . TYR A 1 192 ? -59.087 -9.040 81.296 1.00 93.56 192 TYR A CA 1
ATOM 1590 C C . TYR A 1 192 ? -60.370 -9.823 81.607 1.00 93.56 192 TYR A C 1
ATOM 1592 O O . TYR A 1 192 ? -61.182 -9.383 82.424 1.00 93.56 192 TYR A O 1
ATOM 1600 N N . ARG A 1 193 ? -60.537 -11.025 81.036 1.00 92.56 193 ARG A N 1
ATOM 1601 C CA . ARG A 1 193 ? -61.660 -11.923 81.363 1.00 92.56 193 ARG A CA 1
ATOM 1602 C C . ARG A 1 193 ? -61.668 -12.298 82.850 1.00 92.56 193 ARG A C 1
ATOM 1604 O O . ARG A 1 193 ? -62.722 -12.254 83.482 1.00 92.56 193 ARG A O 1
ATOM 1611 N N . GLN A 1 194 ? -60.507 -12.610 83.431 1.00 93.56 194 GLN A N 1
ATOM 1612 C CA . GLN A 1 194 ? -60.378 -12.900 84.865 1.00 93.56 194 GLN A CA 1
ATOM 1613 C C . GLN A 1 194 ? -60.732 -11.691 85.741 1.00 93.56 194 GLN A C 1
ATOM 1615 O O . GLN A 1 194 ? -61.474 -11.847 86.709 1.00 93.56 194 GLN A O 1
ATOM 1620 N N . LEU A 1 195 ? -60.269 -10.490 85.388 1.00 91.19 195 LEU A N 1
ATOM 1621 C CA . LEU A 1 195 ? -60.640 -9.238 86.056 1.00 91.19 195 LEU A CA 1
ATOM 1622 C C . LEU A 1 195 ? -62.144 -8.969 85.969 1.00 91.19 195 LEU A C 1
ATOM 1624 O O . LEU A 1 195 ? -62.754 -8.580 86.963 1.00 91.19 195 LEU A O 1
ATOM 1628 N N . SER A 1 196 ? -62.759 -9.210 84.809 1.00 90.88 196 SER A N 1
ATOM 1629 C CA . SER A 1 196 ? -64.206 -9.073 84.632 1.00 90.88 196 SER A CA 1
ATOM 1630 C C . SER A 1 196 ? -64.978 -10.051 85.523 1.00 90.88 196 SER A C 1
ATOM 1632 O O . SER A 1 196 ? -65.924 -9.645 86.199 1.00 90.88 196 SER A O 1
ATOM 1634 N N . ASN A 1 197 ? -64.528 -11.308 85.605 1.00 93.38 197 ASN A N 1
ATOM 1635 C CA . ASN A 1 197 ? -65.100 -12.302 86.513 1.00 93.38 197 ASN A CA 1
ATOM 1636 C C . ASN A 1 197 ? -64.938 -11.886 87.979 1.00 93.38 197 ASN A C 1
ATOM 1638 O O . ASN A 1 197 ? -65.897 -11.952 88.741 1.00 93.38 197 ASN A O 1
ATOM 1642 N N . LEU A 1 198 ? -63.757 -11.409 88.378 1.00 91.38 198 LEU A N 1
ATOM 1643 C CA . LEU A 1 198 ? -63.495 -10.947 89.743 1.00 91.38 198 LEU A CA 1
ATOM 1644 C C . LEU A 1 198 ? -64.383 -9.751 90.097 1.00 91.38 198 LEU A C 1
ATOM 1646 O O . LEU A 1 198 ? -64.992 -9.730 91.163 1.00 91.38 198 LEU A O 1
ATOM 1650 N N . ARG A 1 199 ? -64.530 -8.797 89.174 1.00 90.19 199 ARG A N 1
ATOM 1651 C CA . ARG A 1 199 ? -65.463 -7.675 89.300 1.00 90.19 199 ARG A CA 1
ATOM 1652 C C . ARG A 1 199 ? -66.905 -8.161 89.459 1.00 90.19 199 ARG A C 1
ATOM 1654 O O . ARG A 1 199 ? -67.612 -7.642 90.314 1.00 90.19 199 ARG A O 1
ATOM 1661 N N . SER A 1 200 ? -67.331 -9.160 88.685 1.00 92.81 200 SER A N 1
ATOM 1662 C CA . SER A 1 200 ? -68.662 -9.766 88.819 1.00 92.81 200 SER A CA 1
ATOM 1663 C C . SER A 1 200 ? -68.865 -10.400 90.198 1.00 92.81 200 SER A C 1
ATOM 1665 O O . SER A 1 200 ? -69.869 -10.128 90.848 1.00 92.81 200 SER A O 1
ATOM 1667 N N . ILE A 1 201 ? -67.891 -11.183 90.675 1.00 89.81 201 ILE A N 1
ATOM 1668 C CA . ILE A 1 201 ? -67.909 -11.814 92.006 1.00 89.81 201 ILE A CA 1
ATOM 1669 C C . ILE A 1 201 ? -67.934 -10.754 93.115 1.00 89.81 201 ILE A C 1
ATOM 1671 O O . ILE A 1 201 ? -68.651 -10.910 94.101 1.00 89.81 201 ILE A O 1
ATOM 1675 N N . LEU A 1 202 ? -67.159 -9.672 92.978 1.00 87.56 202 LEU A N 1
ATOM 1676 C CA . LEU A 1 202 ? -67.171 -8.563 93.930 1.00 87.56 202 LEU A CA 1
ATOM 1677 C C . LEU A 1 202 ? -68.530 -7.871 93.955 1.00 87.56 202 LEU A C 1
ATOM 1679 O O . LEU A 1 202 ? -69.059 -7.678 95.039 1.00 87.56 202 LEU A O 1
ATOM 1683 N N . TYR A 1 203 ? -69.123 -7.545 92.804 1.00 91.69 203 TYR A N 1
ATOM 1684 C CA . TYR A 1 203 ? -70.457 -6.941 92.775 1.00 91.69 203 TYR A CA 1
ATOM 1685 C C . TYR A 1 203 ? -71.516 -7.850 93.392 1.00 91.69 203 TYR A C 1
ATOM 1687 O O . TYR A 1 203 ? -72.319 -7.370 94.185 1.00 91.69 203 TYR A O 1
ATOM 1695 N N . GLU A 1 204 ? -71.489 -9.150 93.096 1.00 90.88 204 GLU A N 1
ATOM 1696 C CA . GLU A 1 204 ? -72.393 -10.128 93.705 1.00 90.88 204 GLU A CA 1
ATOM 1697 C C . GLU A 1 204 ? -72.227 -10.162 95.231 1.00 90.88 204 GLU A C 1
ATOM 1699 O O . GLU A 1 204 ? -73.196 -9.993 95.971 1.00 90.88 204 GLU A O 1
ATOM 1704 N N . ARG A 1 205 ? -70.989 -10.302 95.725 1.00 88.69 205 ARG A N 1
ATOM 1705 C CA . ARG A 1 205 ? -70.714 -10.364 97.168 1.00 88.69 205 ARG A CA 1
ATOM 1706 C C . ARG A 1 205 ? -70.999 -9.048 97.881 1.00 88.69 205 ARG A C 1
ATOM 1708 O O . ARG A 1 205 ? -71.541 -9.073 98.980 1.00 88.69 205 ARG A O 1
ATOM 1715 N N . THR A 1 206 ? -70.656 -7.909 97.288 1.00 87.06 206 THR A N 1
ATOM 1716 C CA . THR A 1 206 ? -70.959 -6.589 97.852 1.00 87.06 206 THR A CA 1
ATOM 1717 C C . THR A 1 206 ? -72.460 -6.332 97.851 1.00 87.06 206 THR A C 1
ATOM 1719 O O . THR A 1 206 ? -72.960 -5.817 98.844 1.00 87.06 206 THR A O 1
ATOM 1722 N N . SER A 1 207 ? -73.191 -6.743 96.809 1.00 82.56 207 SER A N 1
ATOM 1723 C CA . SER A 1 207 ? -74.655 -6.667 96.774 1.00 82.56 207 SER A CA 1
ATOM 1724 C C . SER A 1 207 ? -75.279 -7.540 97.861 1.00 82.56 207 SER A C 1
ATOM 1726 O O . SER A 1 207 ? -76.122 -7.056 98.604 1.00 82.56 207 SER A O 1
ATOM 1728 N N . PHE A 1 208 ? -74.816 -8.783 98.026 1.00 88.56 208 PHE A N 1
ATOM 1729 C CA . PHE A 1 208 ? -75.288 -9.677 99.088 1.00 88.56 208 PHE A CA 1
ATOM 1730 C C . PHE A 1 208 ? -75.007 -9.119 100.492 1.00 88.56 208 PHE A C 1
ATOM 1732 O O . PHE A 1 208 ? -75.862 -9.173 101.374 1.00 88.56 208 PHE A O 1
ATOM 1739 N N . VAL A 1 209 ? -73.813 -8.560 100.722 1.00 84.38 209 VAL A N 1
ATOM 1740 C CA . VAL A 1 209 ? -73.469 -7.919 102.002 1.00 84.38 209 VAL A CA 1
ATOM 1741 C C . VAL A 1 209 ? -74.307 -6.664 102.229 1.00 84.38 209 VAL A C 1
ATOM 1743 O O . VAL A 1 209 ? -74.795 -6.474 103.338 1.00 84.38 209 VAL A O 1
ATOM 1746 N N . ALA A 1 210 ? -74.499 -5.827 101.207 1.00 83.75 210 ALA A N 1
ATOM 1747 C CA . ALA A 1 210 ? -75.349 -4.644 101.294 1.00 83.75 210 ALA A CA 1
ATOM 1748 C C . ALA A 1 210 ? -76.790 -5.031 101.642 1.00 83.75 210 ALA A C 1
ATOM 1750 O O . ALA A 1 210 ? -77.354 -4.459 102.566 1.00 83.75 210 ALA A O 1
ATOM 1751 N N . GLU A 1 211 ? -77.330 -6.063 100.996 1.00 83.50 211 GLU A N 1
ATOM 1752 C CA . GLU A 1 211 ? -78.657 -6.605 101.282 1.00 83.50 211 GLU A CA 1
ATOM 1753 C C . GLU A 1 211 ? -78.747 -7.152 102.716 1.00 83.50 211 GLU A C 1
ATOM 1755 O O . GLU A 1 211 ? -79.708 -6.871 103.425 1.00 83.50 211 GLU A O 1
ATOM 1760 N N . LYS A 1 212 ? -77.715 -7.849 103.213 1.00 85.94 212 LYS A N 1
ATOM 1761 C CA . LYS A 1 212 ? -77.656 -8.315 104.612 1.00 85.94 212 LYS A CA 1
ATOM 1762 C C . LYS A 1 212 ? -77.533 -7.175 105.624 1.00 85.94 212 LYS A C 1
ATOM 1764 O O . LYS A 1 212 ? -78.139 -7.239 106.696 1.00 85.94 212 LYS A O 1
ATOM 1769 N N . ILE A 1 213 ? -76.758 -6.136 105.320 1.00 81.12 213 ILE A N 1
ATOM 1770 C CA . ILE A 1 213 ? -76.666 -4.933 106.157 1.00 81.12 213 ILE A CA 1
ATOM 1771 C C . ILE A 1 213 ? -78.004 -4.198 106.149 1.00 81.12 213 ILE A C 1
ATOM 1773 O O . ILE A 1 213 ? -78.473 -3.816 107.210 1.00 81.12 213 ILE A O 1
ATOM 1777 N N . GLU A 1 214 ? -78.654 -4.047 105.001 1.00 78.56 214 GLU A N 1
ATOM 1778 C CA . GLU A 1 214 ? -79.977 -3.433 104.895 1.00 78.56 214 GLU A CA 1
ATOM 1779 C C . GLU A 1 214 ? -81.030 -4.242 105.663 1.00 78.56 214 GLU A C 1
ATOM 1781 O O . GLU A 1 214 ? -81.792 -3.681 106.448 1.00 78.56 214 GLU A O 1
ATOM 1786 N N . GLU A 1 215 ? -81.020 -5.570 105.533 1.00 76.94 215 GLU A N 1
ATOM 1787 C CA . GLU A 1 215 ? -81.902 -6.478 106.265 1.00 76.94 215 GLU A CA 1
ATOM 1788 C C . GLU A 1 215 ? -81.670 -6.381 107.782 1.00 76.94 215 GLU A C 1
ATOM 1790 O O . GLU A 1 215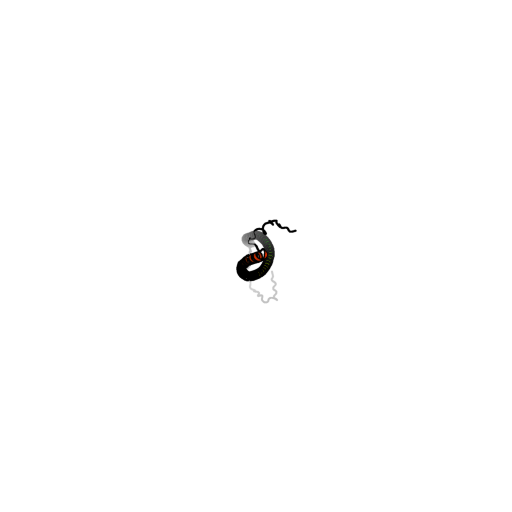 ? -82.625 -6.242 108.551 1.00 76.94 215 GLU A O 1
ATOM 1795 N N . SER A 1 216 ? -80.409 -6.381 108.225 1.00 70.38 216 SER A N 1
ATOM 1796 C CA . SER A 1 216 ? -80.043 -6.231 109.641 1.00 70.38 216 SER A CA 1
ATOM 1797 C C . SER A 1 216 ? -80.292 -4.823 110.184 1.00 70.38 216 SER A C 1
ATOM 1799 O O . SER A 1 216 ? -80.709 -4.694 111.335 1.00 70.38 216 SER A O 1
ATOM 1801 N N . TYR A 1 217 ? -80.118 -3.770 109.382 1.00 75.25 217 TYR A N 1
ATOM 1802 C CA . TYR A 1 217 ? -80.461 -2.397 109.742 1.00 75.25 217 TYR A CA 1
ATOM 1803 C C . TYR A 1 217 ? -81.972 -2.247 109.842 1.00 75.25 217 TYR A C 1
ATOM 1805 O O . TYR A 1 217 ? -82.447 -1.661 110.805 1.00 75.25 217 TYR A O 1
ATOM 1813 N N . ARG A 1 218 ? -82.759 -2.837 108.936 1.00 69.25 218 ARG A N 1
ATOM 1814 C CA . ARG A 1 218 ? -84.224 -2.890 109.051 1.00 69.25 218 ARG A CA 1
ATOM 1815 C C . ARG A 1 218 ? -84.651 -3.626 110.322 1.00 69.25 218 ARG A C 1
ATOM 1817 O O . ARG A 1 218 ? -85.500 -3.131 111.057 1.00 69.25 218 ARG A O 1
ATOM 1824 N N . LEU A 1 219 ? -84.035 -4.771 110.626 1.00 65.50 219 LEU A N 1
ATOM 1825 C CA . LEU A 1 219 ? -84.327 -5.536 111.841 1.00 65.50 219 LEU A CA 1
ATOM 1826 C C . LEU A 1 219 ? -83.970 -4.734 113.103 1.00 65.50 219 LEU A C 1
ATOM 1828 O O . LEU A 1 219 ? -84.796 -4.569 113.996 1.00 65.50 219 LEU A O 1
ATOM 1832 N N . THR A 1 220 ? -82.764 -4.174 113.156 1.00 67.06 220 THR A N 1
ATOM 1833 C CA . THR A 1 220 ? -82.242 -3.468 114.332 1.00 67.06 220 THR A CA 1
ATOM 1834 C C . THR A 1 220 ? -82.877 -2.098 114.501 1.00 67.06 220 THR A C 1
ATOM 1836 O O . THR A 1 220 ? -83.167 -1.720 115.625 1.00 67.06 220 THR A O 1
ATOM 1839 N N . SER A 1 221 ? -83.162 -1.369 113.420 1.00 61.03 221 SER A N 1
ATOM 1840 C CA . SER A 1 221 ? -83.944 -0.129 113.474 1.00 61.03 221 SER A CA 1
ATOM 1841 C C . SER A 1 221 ? -85.366 -0.417 113.922 1.00 61.03 221 SER A C 1
ATOM 1843 O O . SER A 1 221 ? -85.855 0.313 114.766 1.00 61.03 221 SER A O 1
ATOM 1845 N N . SER A 1 222 ? -86.005 -1.508 113.485 1.00 59.91 222 SER A N 1
ATOM 1846 C CA . SER A 1 222 ? -87.320 -1.881 114.018 1.00 59.91 222 SER A CA 1
ATOM 1847 C C . SER A 1 222 ? -87.268 -2.180 115.520 1.00 59.91 222 SER A C 1
ATOM 1849 O O . SER A 1 222 ? -88.154 -1.754 116.251 1.00 59.91 222 SER A O 1
ATOM 1851 N N . ILE A 1 223 ? -86.205 -2.831 116.006 1.00 60.19 223 ILE A N 1
ATOM 1852 C CA . ILE A 1 223 ? -86.015 -3.153 117.428 1.00 60.19 223 ILE A CA 1
ATOM 1853 C C . ILE A 1 223 ? -85.662 -1.903 118.245 1.00 60.19 223 ILE A C 1
ATOM 1855 O O . ILE A 1 223 ? -86.285 -1.656 119.272 1.00 60.19 223 ILE A O 1
ATOM 1859 N N . LEU A 1 224 ? -84.696 -1.099 117.798 1.00 58.88 224 LEU A N 1
ATOM 1860 C CA . LEU A 1 224 ? -84.282 0.144 118.452 1.00 58.88 224 LEU A CA 1
ATOM 1861 C C . LEU A 1 224 ? -85.394 1.178 118.422 1.00 58.88 224 LEU A C 1
ATOM 1863 O O . LEU A 1 224 ? -85.612 1.840 119.425 1.00 58.88 224 LEU A O 1
ATOM 1867 N N . TYR A 1 225 ? -86.127 1.295 117.318 1.00 56.31 225 TYR A N 1
ATOM 1868 C CA . TYR A 1 225 ? -87.305 2.146 117.243 1.00 56.31 225 TYR A CA 1
ATOM 1869 C C . TYR A 1 225 ? -88.377 1.645 118.211 1.00 56.31 225 TYR A C 1
ATOM 1871 O O . TYR A 1 225 ? -88.846 2.422 119.031 1.00 56.31 225 TYR A O 1
ATOM 1879 N N . LYS A 1 226 ? -88.669 0.337 118.235 1.00 54.97 226 LYS A N 1
ATOM 1880 C CA . LYS A 1 226 ? -89.584 -0.273 119.216 1.00 54.97 226 LYS A CA 1
ATOM 1881 C C . LYS A 1 226 ? -89.137 -0.057 120.670 1.00 54.97 226 LYS A C 1
ATOM 1883 O O . LYS A 1 226 ? -89.984 0.035 121.553 1.00 54.97 226 LYS A O 1
ATOM 1888 N N . PHE A 1 227 ? -87.834 0.064 120.919 1.00 58.47 227 PHE A N 1
ATOM 1889 C CA . PHE A 1 227 ? -87.263 0.327 122.240 1.00 58.47 227 PHE A CA 1
ATOM 1890 C C . PHE A 1 227 ? -87.255 1.822 122.619 1.00 58.47 227 PHE A C 1
ATOM 1892 O O . PHE A 1 227 ? -87.519 2.158 123.768 1.00 58.47 227 PHE A O 1
ATOM 1899 N N . LEU A 1 228 ? -86.972 2.722 121.671 1.00 54.56 228 LEU A N 1
ATOM 1900 C CA . LEU A 1 228 ? -86.841 4.169 121.896 1.00 54.56 228 LEU A CA 1
ATOM 1901 C C . LEU A 1 228 ? -88.168 4.931 121.798 1.00 54.56 228 LEU A C 1
ATOM 1903 O O . LEU A 1 228 ? -88.320 5.944 122.474 1.00 54.56 228 LEU A O 1
ATOM 1907 N N . SER A 1 229 ? -89.109 4.497 120.955 1.00 50.31 229 SER A N 1
ATOM 1908 C CA . SER A 1 229 ? -90.335 5.258 120.666 1.00 50.31 229 SER A CA 1
ATOM 1909 C C . SER A 1 229 ? -91.593 4.724 121.352 1.00 50.31 229 SER A C 1
ATOM 1911 O O . SER A 1 229 ? -92.601 5.427 121.369 1.00 50.31 229 SER A O 1
ATOM 1913 N N . GLY A 1 230 ? -91.564 3.518 121.934 1.00 47.72 230 GLY A N 1
ATOM 1914 C CA . GLY A 1 230 ? -92.674 2.979 122.732 1.00 47.72 230 GLY A CA 1
ATOM 1915 C C . GLY A 1 230 ? -94.050 2.966 122.040 1.00 47.72 230 GLY A C 1
ATOM 1916 O O . GLY A 1 230 ? -95.064 2.967 122.733 1.00 47.72 230 GLY A O 1
ATOM 1917 N N . SER A 1 231 ? -94.117 2.989 120.700 1.00 44.94 231 SER A N 1
ATOM 1918 C CA . SER A 1 231 ? -95.371 3.127 119.943 1.00 44.94 231 SER A CA 1
ATOM 1919 C C . SER A 1 231 ? -95.317 2.430 118.574 1.00 44.94 231 SER A C 1
ATOM 1921 O O . SER A 1 231 ? -94.448 2.719 117.752 1.00 44.94 231 SER A O 1
ATOM 1923 N N . ASP A 1 232 ? -96.313 1.579 118.299 1.00 45.41 232 ASP A N 1
ATOM 1924 C CA . ASP A 1 232 ? -96.531 0.832 117.046 1.00 45.41 232 ASP A CA 1
ATOM 1925 C C . ASP A 1 232 ? -96.993 1.729 115.875 1.00 45.41 232 ASP A C 1
ATOM 1927 O O . ASP A 1 232 ? -98.146 1.673 115.439 1.00 45.41 232 ASP A O 1
ATOM 1931 N N . LYS A 1 233 ? -96.101 2.559 115.318 1.00 47.91 233 LYS A N 1
ATOM 1932 C CA . LYS A 1 233 ? -96.314 3.175 113.993 1.00 47.91 233 LYS A CA 1
ATOM 1933 C C . LYS A 1 233 ? -95.034 3.128 113.146 1.00 47.91 233 LYS A C 1
ATOM 1935 O O . LYS A 1 233 ? -93.995 3.574 113.625 1.00 47.91 233 LYS A O 1
ATOM 1940 N N . PRO A 1 234 ? -95.079 2.594 111.910 1.00 46.38 234 PRO A N 1
ATOM 1941 C CA . PRO A 1 234 ? -93.908 2.517 111.041 1.00 46.38 234 PRO A CA 1
ATOM 1942 C C . PRO A 1 234 ? -93.503 3.895 110.490 1.00 46.38 234 PRO A C 1
ATOM 1944 O O . PRO A 1 234 ? -94.355 4.725 110.173 1.00 46.38 234 PRO A O 1
ATOM 1947 N N . LEU A 1 235 ? -92.187 4.105 110.367 1.00 46.19 235 LEU A N 1
ATOM 1948 C CA . LEU A 1 235 ? -91.550 5.282 109.769 1.00 46.19 235 LEU A CA 1
ATOM 1949 C C . LEU A 1 235 ? -91.833 5.363 108.257 1.00 46.19 235 LEU A C 1
ATOM 1951 O O . LEU A 1 235 ? -91.043 4.917 107.430 1.00 46.19 235 LEU A O 1
ATOM 1955 N N . GLU A 1 236 ? -92.933 5.997 107.880 1.00 47.34 236 GLU A N 1
ATOM 1956 C CA . GLU A 1 236 ? -92.910 6.902 106.732 1.00 47.34 236 GLU A CA 1
ATOM 1957 C C . GLU A 1 236 ? -92.689 8.314 107.288 1.00 47.34 236 GLU A C 1
ATOM 1959 O O . GLU A 1 236 ? -93.216 8.648 108.344 1.00 47.34 236 GLU A O 1
ATOM 1964 N N . ILE A 1 237 ? -91.930 9.151 106.573 1.00 45.94 237 ILE A N 1
ATOM 1965 C CA . ILE A 1 237 ? -91.522 10.527 106.931 1.00 45.94 237 ILE A CA 1
ATOM 1966 C C . ILE A 1 237 ? -90.187 10.616 107.704 1.00 45.94 237 ILE A C 1
ATOM 1968 O O . ILE A 1 237 ? -90.141 11.036 108.854 1.00 45.94 237 ILE A O 1
ATOM 1972 N N . MET A 1 238 ? -89.067 10.306 107.030 1.00 38.72 238 MET A N 1
ATOM 1973 C CA . MET A 1 238 ? -87.834 11.121 107.148 1.00 38.72 238 MET A CA 1
ATOM 1974 C C . MET A 1 238 ? -86.787 10.915 106.031 1.00 38.72 238 MET A C 1
ATOM 1976 O O . MET A 1 238 ? -85.624 11.243 106.212 1.00 38.72 238 MET A O 1
ATOM 1980 N N . PHE A 1 239 ? -87.182 10.445 104.842 1.00 41.78 239 PHE A N 1
ATOM 1981 C CA . PHE A 1 239 ? -86.322 10.481 103.646 1.00 41.78 239 PHE A CA 1
ATOM 1982 C C . PHE A 1 239 ? -87.127 10.826 102.389 1.00 41.78 239 PHE A C 1
ATOM 1984 O O . PHE A 1 239 ? -87.172 10.074 101.428 1.00 41.78 239 PHE A O 1
ATOM 1991 N N . MET A 1 240 ? -87.793 11.979 102.392 1.00 36.84 240 MET A N 1
ATOM 1992 C CA . MET A 1 240 ? -88.339 12.607 101.183 1.00 36.84 240 MET A CA 1
ATOM 1993 C C . MET A 1 240 ? -88.367 14.116 101.426 1.00 36.84 240 MET A C 1
ATOM 1995 O O . MET A 1 240 ? -89.348 14.633 101.946 1.00 36.84 240 MET A O 1
ATOM 1999 N N . ASN A 1 241 ? -87.240 14.784 101.155 1.00 36.94 241 ASN A N 1
ATOM 2000 C CA . ASN A 1 241 ? -87.144 16.136 100.575 1.00 36.94 241 ASN A CA 1
ATOM 2001 C C . ASN A 1 241 ? -85.722 16.706 100.714 1.00 36.94 241 ASN A C 1
ATOM 2003 O O . ASN A 1 241 ? -85.492 17.675 101.422 1.00 36.94 241 ASN A O 1
ATOM 2007 N N . HIS A 1 242 ? -84.784 16.146 99.950 1.00 34.47 242 HIS A N 1
ATOM 2008 C CA . HIS A 1 242 ? -83.818 16.959 99.207 1.00 34.47 242 HIS A CA 1
ATOM 2009 C C . HIS A 1 242 ? -83.618 16.316 97.832 1.00 34.47 242 HIS A C 1
ATOM 2011 O O . HIS A 1 242 ? -82.761 15.465 97.610 1.00 34.47 242 HIS A O 1
ATOM 2017 N N . LYS A 1 243 ? -84.500 16.694 96.900 1.00 35.97 243 LYS A N 1
ATOM 2018 C CA . LYS A 1 243 ? -84.270 16.528 95.466 1.00 35.97 243 LYS A CA 1
ATOM 2019 C C . LYS A 1 243 ? -83.162 17.497 95.036 1.00 35.97 243 LYS A C 1
ATOM 2021 O O . LYS A 1 243 ? -83.255 18.674 95.348 1.00 35.97 243 LYS A O 1
ATOM 2026 N N . ARG A 1 244 ? -82.209 16.942 94.276 1.00 35.22 244 ARG A N 1
ATOM 2027 C CA . ARG A 1 244 ? -81.609 17.454 93.026 1.00 35.22 244 ARG A CA 1
ATOM 2028 C C . ARG A 1 244 ? -81.173 18.924 92.983 1.00 35.22 244 ARG A C 1
ATOM 2030 O O . ARG A 1 244 ? -82.018 19.799 92.947 1.00 35.22 244 ARG A O 1
ATOM 2037 N N . ASP A 1 245 ? -79.865 19.123 92.827 1.00 33.28 245 ASP A N 1
ATOM 2038 C CA . ASP A 1 245 ? -79.208 19.750 91.662 1.00 33.28 245 ASP A CA 1
ATOM 2039 C C . ASP A 1 245 ? -77.693 19.492 91.837 1.00 33.28 245 ASP A C 1
ATOM 2041 O O . ASP A 1 245 ? -77.136 19.713 92.901 1.00 33.28 245 ASP A O 1
ATOM 2045 N N . GLY A 1 246 ? -76.985 18.786 90.955 1.00 33.81 246 GLY A N 1
ATOM 2046 C CA . GLY A 1 246 ? -76.624 19.262 89.626 1.00 33.81 246 GLY A CA 1
ATOM 2047 C C . GLY A 1 246 ? -75.188 19.810 89.626 1.00 33.81 246 GLY A C 1
ATOM 2048 O O . GLY A 1 246 ? -75.004 21.005 89.447 1.00 33.81 246 GLY A O 1
ATOM 2049 N N . VAL A 1 247 ? -74.158 18.966 89.798 1.00 35.50 247 VAL A N 1
ATOM 2050 C CA . VAL A 1 247 ? -72.760 19.377 89.543 1.00 35.50 247 VAL A CA 1
ATOM 2051 C C . VAL A 1 247 ? -72.390 18.993 88.111 1.00 35.50 247 VAL A C 1
ATOM 2053 O O . VAL A 1 247 ? -72.105 17.836 87.801 1.00 35.50 247 VAL A O 1
ATOM 2056 N N . LYS A 1 248 ? -72.438 19.989 87.221 1.00 40.22 248 LYS A N 1
ATOM 2057 C CA . LYS A 1 248 ? -71.779 19.972 85.912 1.00 40.22 248 LYS A CA 1
ATOM 2058 C C . LYS A 1 248 ? -70.333 20.468 86.060 1.00 40.22 248 LYS A C 1
ATOM 2060 O O . LYS A 1 248 ? -70.082 21.468 86.718 1.00 40.22 248 LYS A O 1
ATOM 2065 N N . LYS A 1 249 ? -69.447 19.748 85.370 1.00 43.44 249 LYS A N 1
ATOM 2066 C CA . LYS A 1 249 ? -68.083 20.057 84.898 1.00 43.44 249 LYS A CA 1
ATOM 2067 C C . LYS A 1 249 ? -67.728 21.538 84.665 1.00 43.44 249 LYS A C 1
ATOM 2069 O O . LYS A 1 249 ? -68.523 22.237 84.035 1.00 43.44 249 LYS A O 1
ATOM 2074 N N . ARG A 1 250 ? -66.463 21.885 84.961 1.00 40.84 250 ARG A N 1
ATOM 2075 C CA . ARG A 1 250 ? -65.371 22.400 84.076 1.00 40.84 250 ARG A CA 1
ATOM 2076 C C . ARG A 1 250 ? -64.309 23.045 84.987 1.00 40.84 250 ARG A C 1
ATOM 2078 O O . ARG A 1 250 ? -64.686 23.852 85.825 1.00 40.84 250 ARG A O 1
ATOM 2085 N N . ASP A 1 251 ? -63.070 22.565 85.063 1.00 42.88 251 ASP A N 1
ATOM 2086 C CA . ASP A 1 251 ? -61.993 22.586 84.053 1.00 42.88 251 ASP A CA 1
ATOM 2087 C C . ASP A 1 251 ? -61.789 23.981 83.442 1.00 42.88 251 ASP A C 1
ATOM 2089 O O . ASP A 1 251 ? -62.450 24.335 82.462 1.00 42.88 251 ASP A O 1
ATOM 2093 N N . GLU A 1 252 ? -60.866 24.732 84.045 1.00 40.06 252 GLU A N 1
ATOM 2094 C CA . GLU A 1 252 ? -59.764 25.408 83.346 1.00 40.06 252 GLU A CA 1
ATOM 2095 C C . GLU A 1 252 ? -58.447 24.808 83.851 1.00 40.06 252 GLU A C 1
ATOM 2097 O O . GLU A 1 252 ? -58.380 24.508 85.068 1.00 40.06 252 GLU A O 1
#

Secondary structure (DSSP, 8-state):
------TTS-TT-----S-------------HHHHHHHHHHHHHHHHHHHHHHHHHHHHHHHHHHHHHHHHHHHHHHHHHHHHHHHHHHHHHHHHHHHHHHHHHHHHHHHHHHHHHHHHHHHHHHHHHHHHHHHHHHHHHHHHHHHHHHHHHHHHHHHHHHHHHHHHHHHHHHHHHHHHHHHHHHHHHHHHHHHHHHHHHHHHHHHHHHHHHHHHHHHHHHHHHHHHHS-S-----SSS-------------

Organism: NCBI:txid545502

Radius of gyration: 98.07 Å; chains: 1; bounding box: 207×46×238 Å

Foldseek 3Di:
DDDDDDCPPDVPDDDDPDPDPDPPDPPPPPVVVVVVVVVVVVVVVVVVVVVVVVVVVVVVVVVVVVVVVVVVVVVVVVVVVVVVVVVVVVVVVVVVVVVVVVVVVVVVVVVVVVVVVVVVVVVVVVVVVVVVVVVVVVVVVVVVVVVVVVVVVVVVVVVVVVVVVVVVVVVVVVVVVVVVVVVVVVVVVVVVVVVVVVVVVCVVVVVVVVVVVVVVCVVVCVVVCCVPVVDPDDDDDDPPDDDDDDDDDDDD

Sequence (252 aa):
MGVYINRNSHPNLFQNSKPIEAQNQDYFHSDYMRELLTNQKELHESLERALKSFKITFQKHQYSEDKRWGSINKQIQELSQSSERQDSFMTQAREWLGMLEKNNLELQKIIQHDSIVKEDMKEEISRIHQSNRDIVGQLAAYENLNEQLVGKMDELVELYDSMSTKITEQNEKQDTVIDNLEKQEAMMEKSYRQLSNLRSILYERTSFVAEKIEESYRLTSSILYKFLSGSDKPLEIMFMNHKRDGVKKRDE

pLDDT: mean 81.39, std 19.62, range [33.28, 97.5]